Protein AF-A0A8J4V368-F1 (afdb_monomer_lite)

Structure (mmCIF, N/CA/C/O backbone):
data_AF-A0A8J4V368-F1
#
_entry.id   AF-A0A8J4V368-F1
#
loop_
_atom_site.group_PDB
_atom_site.id
_atom_site.type_symbol
_atom_site.label_atom_id
_atom_site.label_alt_id
_atom_site.label_comp_id
_atom_site.label_asym_id
_atom_site.label_entity_id
_atom_site.label_seq_id
_atom_site.pdbx_PDB_ins_code
_atom_site.Cartn_x
_atom_site.Cartn_y
_atom_site.Cartn_z
_atom_site.occupancy
_atom_site.B_iso_or_equiv
_atom_site.auth_seq_id
_atom_site.auth_comp_id
_atom_site.auth_asym_id
_atom_site.auth_atom_id
_atom_site.pdbx_PDB_model_num
ATOM 1 N N . MET A 1 1 ? -35.428 3.525 11.284 1.00 41.88 1 MET A N 1
ATOM 2 C CA . MET A 1 1 ? -34.948 2.987 12.575 1.00 41.88 1 MET A CA 1
ATOM 3 C C . MET A 1 1 ? -33.776 2.069 12.276 1.00 41.88 1 MET A C 1
ATOM 5 O O . MET A 1 1 ? -33.981 1.086 11.580 1.00 41.88 1 MET A O 1
ATOM 9 N N . ASP A 1 2 ? -32.570 2.402 12.734 1.00 56.59 2 ASP A N 1
ATOM 10 C CA . ASP A 1 2 ? -31.383 1.560 12.530 1.00 56.59 2 ASP A CA 1
ATOM 11 C C . ASP A 1 2 ? -31.412 0.334 13.451 1.00 56.59 2 ASP A C 1
ATOM 13 O O . ASP A 1 2 ? -31.457 0.487 14.671 1.00 56.59 2 ASP A O 1
ATOM 17 N N . ILE A 1 3 ? -31.329 -0.872 12.878 1.00 64.19 3 ILE A N 1
ATOM 18 C CA . ILE A 1 3 ? -31.300 -2.175 13.584 1.00 64.19 3 ILE A CA 1
ATOM 19 C C . ILE A 1 3 ? -30.256 -2.190 14.715 1.00 64.19 3 ILE A C 1
ATOM 21 O O . ILE A 1 3 ? -30.492 -2.707 15.799 1.00 64.19 3 ILE A O 1
ATOM 25 N N . VAL A 1 4 ? -29.123 -1.534 14.497 1.00 58.38 4 VAL A N 1
ATOM 26 C CA . VAL A 1 4 ? -28.012 -1.437 15.453 1.00 58.38 4 VAL A CA 1
ATOM 27 C C . VAL A 1 4 ? -28.333 -0.559 16.665 1.00 58.38 4 VAL A C 1
ATOM 29 O O . VAL A 1 4 ? -27.832 -0.816 17.756 1.00 58.38 4 VAL A O 1
ATOM 32 N N . ARG A 1 5 ? -29.193 0.463 16.528 1.00 60.66 5 ARG A N 1
ATOM 33 C CA . ARG A 1 5 ? -29.613 1.279 17.684 1.00 60.66 5 ARG A CA 1
ATOM 34 C C . ARG A 1 5 ? -30.456 0.468 18.673 1.00 60.66 5 ARG A C 1
ATOM 36 O O . ARG A 1 5 ? -30.511 0.840 19.842 1.00 60.66 5 ARG A O 1
ATOM 43 N N . GLN A 1 6 ? -31.072 -0.633 18.231 1.00 69.69 6 GLN A N 1
ATOM 44 C CA . GLN A 1 6 ? -31.828 -1.537 19.102 1.00 69.69 6 GLN A CA 1
ATOM 45 C C . GLN A 1 6 ? -30.949 -2.530 19.876 1.00 69.69 6 GLN A C 1
ATOM 47 O O . GLN A 1 6 ? -31.415 -3.074 20.871 1.00 69.69 6 GLN A O 1
ATOM 52 N N . GLU A 1 7 ? -29.684 -2.730 19.485 1.00 74.81 7 GLU A N 1
ATOM 53 C CA . GLU A 1 7 ? -28.762 -3.634 20.196 1.00 74.81 7 GLU A CA 1
ATOM 54 C C . GLU A 1 7 ? -28.459 -3.134 21.616 1.00 74.81 7 GLU A C 1
ATOM 56 O O . GLU A 1 7 ? -28.388 -3.918 22.558 1.00 74.81 7 GLU A O 1
ATOM 61 N N . ALA A 1 8 ? -28.330 -1.815 21.775 1.00 66.81 8 ALA A N 1
ATOM 62 C CA . ALA A 1 8 ? -28.227 -1.164 23.073 1.00 66.81 8 ALA A CA 1
ATOM 63 C C . ALA A 1 8 ? -28.679 0.298 22.964 1.00 66.81 8 ALA A C 1
ATOM 65 O O . ALA A 1 8 ? -27.946 1.166 22.479 1.00 66.81 8 ALA A O 1
ATOM 66 N N . LEU A 1 9 ? -29.899 0.584 23.423 1.00 63.38 9 LEU A N 1
ATOM 67 C CA . LEU A 1 9 ? -30.524 1.905 23.275 1.00 63.38 9 LEU A CA 1
ATOM 68 C C . LEU A 1 9 ? -29.759 3.008 24.021 1.00 63.38 9 LEU A C 1
ATOM 70 O O . LEU A 1 9 ? -29.515 4.062 23.446 1.00 63.38 9 LEU A O 1
ATOM 74 N N . GLN A 1 10 ? -29.328 2.730 25.254 1.00 66.25 10 GLN A N 1
ATOM 75 C CA . GLN A 1 10 ? -28.712 3.711 26.163 1.00 66.25 10 GLN A CA 1
ATOM 76 C C . GLN A 1 10 ? -27.196 3.529 26.349 1.00 66.25 10 GLN A C 1
ATOM 78 O O . GLN A 1 10 ? -26.571 4.296 27.068 1.00 66.25 10 GLN A O 1
ATOM 83 N N . LYS A 1 11 ? -26.599 2.497 25.737 1.00 68.81 11 LYS A N 1
ATOM 84 C CA . LYS A 1 11 ? -25.172 2.163 25.887 1.00 68.81 11 LYS A CA 1
ATOM 85 C C . LYS A 1 11 ? -24.532 1.930 24.520 1.00 68.81 11 LYS A C 1
ATOM 87 O O . LYS A 1 11 ? -24.459 0.786 24.075 1.00 68.81 11 LYS A O 1
ATOM 92 N N . PRO A 1 12 ? -24.105 2.990 23.816 1.00 64.19 12 PRO A N 1
ATOM 93 C CA . PRO A 1 12 ? -23.561 2.871 22.468 1.00 64.19 12 PRO A CA 1
ATOM 94 C C . PRO A 1 12 ? -22.416 1.864 22.356 1.00 64.19 12 PRO A C 1
ATOM 96 O O . PRO A 1 12 ? -22.400 1.088 21.406 1.00 64.19 12 PRO A O 1
ATOM 99 N N . GLY A 1 13 ? -21.511 1.799 23.335 1.00 62.78 13 GLY A N 1
ATOM 100 C CA . GLY A 1 13 ? -20.369 0.889 23.259 1.00 62.78 13 GLY A CA 1
ATOM 101 C C . GLY A 1 13 ? -20.658 -0.587 23.573 1.00 62.78 13 GLY A C 1
ATOM 102 O O . GLY A 1 13 ? -19.741 -1.400 23.515 1.00 62.78 13 GLY A O 1
ATOM 103 N N . GLU A 1 14 ? -21.919 -0.967 23.813 1.00 72.12 14 GLU A N 1
ATOM 104 C CA . GLU A 1 14 ? -22.394 -2.367 23.833 1.00 72.12 14 GLU A CA 1
ATOM 105 C C . GLU A 1 14 ? -22.932 -2.836 22.465 1.00 72.12 14 GLU A C 1
ATOM 107 O O . GLU A 1 14 ? -23.340 -3.990 22.309 1.00 72.12 14 GLU A O 1
ATOM 112 N N . ARG A 1 15 ? -22.958 -1.945 21.466 1.00 78.62 15 ARG A N 1
ATOM 113 C CA . ARG A 1 15 ? -23.410 -2.250 20.104 1.00 78.62 15 ARG A CA 1
ATOM 114 C C . ARG A 1 15 ? -22.302 -2.942 19.314 1.00 78.62 15 ARG A C 1
ATOM 116 O O . ARG A 1 15 ? -21.116 -2.691 19.501 1.00 78.62 15 ARG A O 1
ATOM 123 N N . SER A 1 16 ? -22.697 -3.764 18.351 1.00 67.50 16 SER A N 1
ATOM 124 C CA . SER A 1 16 ? -21.798 -4.387 17.380 1.00 67.50 16 SER A CA 1
ATOM 125 C C . SER A 1 16 ? -21.200 -3.380 16.397 1.00 67.50 16 SER A C 1
ATOM 127 O O . SER A 1 16 ? -20.136 -3.632 15.827 1.00 67.50 16 SER A O 1
ATOM 129 N N . ARG A 1 17 ? -21.880 -2.244 16.185 1.00 70.88 17 ARG A N 1
ATOM 130 C CA . ARG A 1 17 ? -21.483 -1.190 15.250 1.00 70.88 17 ARG A CA 1
ATOM 131 C C . ARG A 1 17 ? -21.727 0.189 15.852 1.00 70.88 17 ARG A C 1
ATOM 133 O O . ARG A 1 17 ? -22.758 0.425 16.484 1.00 70.88 17 ARG A O 1
ATOM 140 N N . LEU A 1 18 ? -20.798 1.102 15.605 1.00 68.62 18 LEU A N 1
ATOM 141 C CA . LEU A 1 18 ? -20.904 2.504 15.991 1.00 68.62 18 LEU A CA 1
ATOM 142 C C . LEU A 1 18 ? -20.850 3.385 14.745 1.00 68.62 18 LEU A C 1
ATOM 144 O O . LEU A 1 18 ? -19.952 3.226 13.922 1.00 68.62 18 LEU A O 1
ATOM 148 N N . TRP A 1 19 ? -21.806 4.309 14.628 1.00 64.88 19 TRP A N 1
ATOM 149 C CA . TRP A 1 19 ? -21.708 5.447 13.716 1.00 64.88 19 TRP A CA 1
ATOM 150 C C . TRP A 1 19 ? -21.510 6.698 14.552 1.00 64.88 19 TRP A C 1
ATOM 152 O O . TRP A 1 19 ? -22.400 7.059 15.327 1.00 64.88 19 TRP A O 1
ATOM 162 N N . CYS A 1 20 ? -20.363 7.340 14.386 1.00 62.22 20 CYS A N 1
ATOM 163 C CA . CYS A 1 20 ? -20.066 8.620 15.007 1.00 62.22 20 CYS A CA 1
ATOM 164 C C . CYS A 1 20 ? -20.104 9.684 13.909 1.00 62.22 20 CYS A C 1
ATOM 166 O O . CYS A 1 20 ? -19.424 9.558 12.892 1.00 62.22 20 CYS A O 1
ATOM 168 N N . TYR A 1 21 ? -20.942 10.703 14.082 1.00 54.91 21 TYR A N 1
ATOM 169 C CA . TYR A 1 21 ? -21.168 11.758 13.082 1.00 54.91 21 TYR A CA 1
ATOM 170 C C . TYR A 1 21 ? -20.336 13.028 13.353 1.00 54.91 21 TYR A C 1
ATOM 172 O O . TYR A 1 21 ? -20.511 14.040 12.674 1.00 54.91 21 TYR A O 1
ATOM 180 N N . ASP A 1 22 ? -19.456 12.975 14.352 1.00 51.69 22 ASP A N 1
ATOM 181 C CA . ASP A 1 22 ? -18.471 13.986 14.730 1.00 51.69 22 ASP A CA 1
ATOM 182 C C . ASP A 1 22 ? -17.341 13.330 15.559 1.00 51.69 22 ASP A C 1
ATOM 184 O O . ASP A 1 22 ? -17.456 12.176 15.985 1.00 51.69 22 ASP A O 1
ATOM 188 N N . GLU A 1 23 ? -16.217 14.038 15.723 1.00 47.62 23 GLU A N 1
ATOM 189 C CA . GLU A 1 23 ? -15.091 13.621 16.583 1.00 47.62 23 GLU A CA 1
ATOM 190 C C . GLU A 1 23 ? -15.469 13.600 18.067 1.00 47.62 23 GLU A C 1
ATOM 192 O O . GLU A 1 23 ? -14.960 12.777 18.826 1.00 47.62 23 GLU A O 1
ATOM 197 N N . GLU A 1 24 ? -16.382 14.483 18.473 1.00 49.78 24 GLU A N 1
ATOM 198 C CA . GLU A 1 24 ? -16.849 14.625 19.855 1.00 49.78 24 GLU A CA 1
ATOM 199 C C . GLU A 1 24 ? -17.540 13.336 20.334 1.00 49.78 24 GLU A C 1
ATOM 201 O O . GLU A 1 24 ? -17.341 12.908 21.470 1.00 49.78 24 GLU A O 1
ATOM 206 N N . ALA A 1 25 ? -18.221 12.611 19.441 1.00 50.50 25 ALA A N 1
ATOM 207 C CA . ALA A 1 25 ? -18.805 11.305 19.727 1.00 50.50 25 ALA A CA 1
ATOM 208 C C . ALA A 1 25 ? -17.770 10.209 20.062 1.00 50.50 25 ALA A C 1
ATOM 210 O O . ALA A 1 25 ? -18.144 9.185 20.636 1.00 50.50 25 ALA A O 1
ATOM 211 N N . LEU A 1 26 ? -16.478 10.374 19.734 1.00 52.22 26 LEU A N 1
ATOM 212 C CA . LEU A 1 26 ? -15.416 9.501 20.265 1.00 52.22 26 LEU A CA 1
ATOM 213 C C . LEU A 1 26 ? -14.955 9.891 21.662 1.00 52.22 26 LEU A C 1
ATOM 215 O O . LEU A 1 26 ? -14.506 9.014 22.398 1.00 52.22 26 LEU A O 1
ATOM 219 N N . ASP A 1 27 ? -15.041 11.170 22.012 1.00 50.75 27 ASP A N 1
ATOM 220 C CA . ASP A 1 27 ? -14.746 11.650 23.362 1.00 50.75 27 ASP A CA 1
ATOM 221 C C . ASP A 1 27 ? -15.875 11.291 24.340 1.00 50.75 27 ASP A C 1
ATOM 223 O O . ASP A 1 27 ? -15.626 11.085 25.527 1.00 50.75 27 ASP A O 1
ATOM 227 N N . GLU A 1 28 ? -17.095 11.092 23.832 1.00 48.06 28 GLU A N 1
ATOM 228 C CA . GLU A 1 28 ? -18.212 10.498 24.578 1.00 48.06 28 GLU A CA 1
ATOM 229 C C . GLU A 1 28 ? -18.067 8.982 24.804 1.00 48.06 28 GLU A C 1
ATOM 231 O O . GLU A 1 28 ? -18.696 8.432 25.710 1.00 48.06 28 GLU A O 1
ATOM 236 N N . LEU A 1 29 ? -17.232 8.284 24.020 1.00 54.44 29 LEU A N 1
ATOM 237 C CA . LEU A 1 29 ? -16.883 6.879 24.262 1.00 54.44 29 LEU A CA 1
ATOM 238 C C . LEU A 1 29 ? -15.830 6.79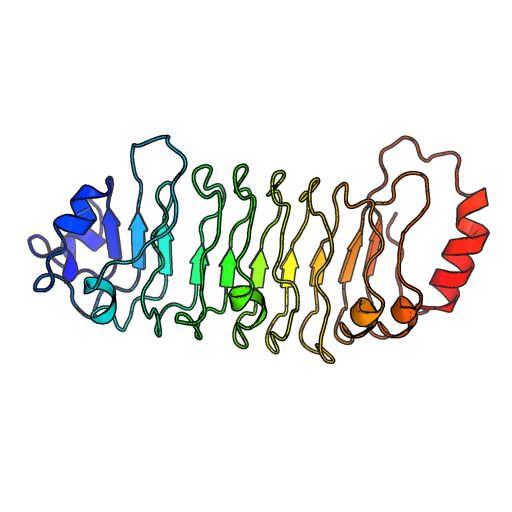9 25.370 1.00 54.44 29 LEU A C 1
ATOM 240 O O . LEU A 1 29 ? -14.659 6.491 25.138 1.00 54.44 29 LEU A O 1
ATOM 244 N N . THR A 1 30 ? -16.272 7.079 26.592 1.00 52.00 30 THR A N 1
ATOM 245 C CA . THR A 1 30 ? -15.452 6.961 27.794 1.00 52.00 30 THR A CA 1
ATOM 246 C C . THR A 1 30 ? -14.999 5.511 28.004 1.00 52.00 30 THR A C 1
ATOM 248 O O . THR A 1 30 ? -15.598 4.552 27.508 1.00 52.00 30 THR A O 1
ATOM 251 N N . GLU A 1 31 ? -13.897 5.334 28.730 1.00 52.66 31 GLU A N 1
ATOM 252 C CA . GLU A 1 31 ? -13.205 4.049 28.909 1.00 52.66 31 GLU A CA 1
ATOM 253 C C . GLU A 1 31 ? -14.075 2.909 29.481 1.00 52.66 31 GLU A C 1
ATOM 255 O O . GLU A 1 31 ? -13.717 1.733 29.374 1.00 52.66 31 GLU A O 1
ATOM 260 N N . ASP A 1 32 ? -15.176 3.272 30.125 1.00 52.56 32 ASP A N 1
ATOM 261 C CA . ASP A 1 32 ? -16.197 2.459 30.780 1.00 52.56 32 ASP A CA 1
ATOM 262 C C . ASP A 1 32 ? -17.409 2.149 29.881 1.00 52.56 32 ASP A C 1
ATOM 264 O O . ASP A 1 32 ? -18.165 1.222 30.176 1.00 52.56 32 ASP A O 1
ATOM 268 N N . MET A 1 33 ? -17.579 2.861 28.761 1.00 51.09 33 MET A N 1
ATOM 269 C CA . MET A 1 33 ? -18.642 2.599 27.783 1.00 51.09 33 MET A CA 1
ATOM 270 C C . MET A 1 33 ? -18.230 1.613 26.687 1.00 51.09 33 MET A C 1
ATOM 272 O O . MET A 1 33 ? -19.098 1.013 26.056 1.00 51.09 33 MET A O 1
ATOM 276 N N . VAL A 1 34 ? -16.930 1.445 26.447 1.00 59.94 34 VAL A N 1
ATOM 277 C CA . VAL A 1 34 ? -16.368 0.666 25.335 1.00 59.94 34 VAL A CA 1
ATOM 278 C C . VAL A 1 34 ? -16.253 -0.824 25.694 1.00 59.94 34 VAL A C 1
ATOM 280 O O . VAL A 1 34 ? -15.433 -1.199 26.531 1.00 59.94 34 VAL A O 1
ATOM 283 N N . SER A 1 35 ? -17.039 -1.684 25.031 1.00 64.38 35 SER A N 1
ATOM 284 C CA . SER A 1 35 ? -17.000 -3.148 25.211 1.00 64.38 35 SER A CA 1
ATOM 285 C C . SER A 1 35 ? -16.265 -3.874 24.076 1.00 64.38 35 SER A C 1
ATOM 287 O O . SER A 1 35 ? -16.018 -3.328 22.998 1.00 64.38 35 SER A O 1
ATOM 289 N N . ASP A 1 36 ? -15.971 -5.158 24.285 1.00 70.69 36 ASP A N 1
ATOM 290 C CA . ASP A 1 36 ? -15.433 -6.038 23.250 1.00 70.69 36 ASP A CA 1
ATOM 291 C C . ASP A 1 36 ? -16.463 -6.391 22.164 1.00 70.69 36 ASP A C 1
ATOM 293 O O . ASP A 1 36 ? -16.091 -7.001 21.169 1.00 70.69 36 ASP A O 1
ATOM 297 N N . LYS A 1 37 ? -17.742 -6.012 22.288 1.00 70.31 37 LYS A N 1
ATOM 298 C CA . LYS A 1 37 ? -18.772 -6.332 21.284 1.00 70.31 37 LYS A CA 1
ATOM 299 C C . LYS A 1 37 ? -18.651 -5.521 20.004 1.00 70.31 37 LYS A C 1
ATOM 301 O O . LYS A 1 37 ? -19.145 -5.975 18.969 1.00 70.31 37 LYS A O 1
ATOM 306 N N . ILE A 1 38 ? -18.012 -4.354 20.057 1.00 70.88 38 ILE A N 1
ATOM 307 C CA . ILE A 1 38 ? -17.863 -3.465 18.904 1.00 70.88 38 ILE A CA 1
ATOM 308 C C . ILE A 1 38 ? -16.989 -4.158 17.855 1.00 70.88 38 ILE A C 1
ATOM 310 O O . ILE A 1 38 ? -15.828 -4.483 18.097 1.00 70.88 38 ILE A O 1
ATOM 314 N N . ARG A 1 39 ? -17.561 -4.376 16.669 1.00 67.81 39 ARG A N 1
ATOM 315 C CA . ARG A 1 39 ? -16.894 -4.998 15.518 1.00 67.81 39 ARG A CA 1
ATOM 316 C C . ARG A 1 39 ? -16.548 -4.005 14.428 1.00 67.81 39 ARG A C 1
ATOM 318 O O . ARG A 1 39 ? -15.585 -4.236 13.697 1.00 67.81 39 ARG A O 1
ATOM 325 N N . SER A 1 40 ? -17.313 -2.923 14.309 1.00 62.97 40 SER A N 1
ATOM 326 C CA . SER A 1 40 ? -16.995 -1.850 13.376 1.00 62.97 40 SER A CA 1
ATOM 327 C C . SER A 1 40 ? -17.309 -0.468 13.924 1.00 62.97 40 SER A C 1
ATOM 329 O O . SER A 1 40 ? -18.359 -0.265 14.537 1.00 62.97 40 SER A O 1
ATOM 331 N N . ILE A 1 41 ? -16.451 0.492 13.605 1.00 70.88 41 ILE A N 1
ATOM 332 C CA . ILE A 1 41 ? -16.667 1.915 13.867 1.00 70.88 41 ILE A CA 1
ATOM 333 C C . ILE A 1 41 ? -16.656 2.637 12.523 1.00 70.88 41 ILE A C 1
ATOM 335 O O . ILE A 1 41 ? -15.761 2.399 11.716 1.00 70.88 41 ILE A O 1
ATOM 339 N N . ILE A 1 42 ? -17.662 3.476 12.283 1.00 66.12 42 ILE A N 1
ATOM 340 C CA . ILE A 1 42 ? -17.774 4.335 11.103 1.00 66.12 42 ILE A CA 1
ATOM 341 C C . ILE A 1 42 ? -17.824 5.786 11.575 1.00 66.12 42 ILE A C 1
ATOM 343 O O . ILE A 1 42 ? -18.775 6.175 12.254 1.00 66.12 42 ILE A O 1
ATOM 347 N N . LEU A 1 43 ? -16.815 6.576 11.221 1.00 61.53 43 LEU A N 1
ATOM 348 C CA . LEU A 1 43 ? -16.732 7.998 11.551 1.00 61.53 43 LEU A CA 1
ATOM 349 C C . LEU A 1 43 ? -17.083 8.856 10.327 1.00 61.53 43 LEU A C 1
ATOM 351 O O . LEU A 1 43 ? -16.573 8.603 9.232 1.00 61.53 43 LEU A O 1
ATOM 355 N N . TRP A 1 44 ? -17.928 9.875 10.524 1.00 58.84 44 TRP A N 1
ATOM 356 C CA . TRP A 1 44 ? -18.276 10.927 9.554 1.00 58.84 44 TRP A CA 1
ATOM 357 C C . TRP A 1 44 ? -18.118 12.346 10.148 1.00 58.84 44 TRP A C 1
ATOM 359 O O . TRP A 1 44 ? -19.111 13.003 10.441 1.00 58.84 44 TRP A O 1
ATOM 369 N N . PRO A 1 45 ? -16.892 12.850 10.310 1.00 51.88 45 PRO A N 1
ATOM 370 C CA . PRO A 1 45 ? -16.568 14.194 10.774 1.00 51.88 45 PRO A CA 1
ATOM 371 C C . PRO A 1 45 ? -17.018 15.288 9.806 1.00 51.88 45 PRO A C 1
ATOM 373 O O . PRO A 1 45 ? -17.011 15.136 8.578 1.00 51.88 45 PRO A O 1
ATOM 376 N N . ARG A 1 46 ? -17.382 16.428 10.401 1.00 52.75 46 ARG A N 1
ATOM 377 C CA . ARG A 1 46 ? -17.909 17.620 9.721 1.00 52.75 46 ARG A CA 1
ATOM 378 C C . ARG A 1 46 ? -16.834 18.622 9.282 1.00 52.75 46 ARG A C 1
ATOM 380 O O . ARG A 1 46 ? -17.160 19.525 8.514 1.00 52.75 46 ARG A O 1
ATOM 387 N N . LYS A 1 47 ? -15.593 18.520 9.772 1.00 55.00 47 LYS A N 1
ATOM 388 C CA . LYS A 1 47 ? -14.537 19.518 9.519 1.00 55.00 47 LYS A CA 1
ATOM 389 C C . LYS A 1 47 ? -13.739 19.214 8.245 1.00 55.00 47 LYS A C 1
ATOM 391 O O . LYS A 1 47 ? -13.699 18.086 7.773 1.00 55.00 47 LYS A O 1
ATOM 396 N N . SER A 1 48 ? -13.200 20.275 7.638 1.00 55.34 48 SER A N 1
ATOM 397 C CA . SER A 1 48 ? -12.629 20.297 6.276 1.00 55.34 48 SER A CA 1
ATOM 398 C C . SER A 1 48 ? -11.111 20.536 6.243 1.00 55.34 48 SER A C 1
ATOM 400 O O . SER A 1 48 ? -10.573 20.862 5.186 1.00 55.34 48 SER A O 1
ATOM 402 N N . GLU A 1 49 ? -10.422 20.444 7.381 1.00 55.06 49 GLU A N 1
ATOM 403 C CA . GLU A 1 49 ? -9.003 20.805 7.492 1.00 55.06 49 GLU A CA 1
ATOM 404 C C . GLU A 1 49 ? -8.088 19.568 7.400 1.00 55.06 49 GLU A C 1
ATOM 406 O O . GLU A 1 49 ? -8.479 18.500 7.860 1.00 55.06 49 GLU A O 1
ATOM 411 N N . PRO A 1 50 ? -6.889 19.656 6.789 1.00 48.22 50 PRO A N 1
ATOM 412 C CA . PRO A 1 50 ? -5.936 18.541 6.738 1.00 48.22 50 PRO A CA 1
ATOM 413 C C . PRO A 1 50 ? -5.350 18.227 8.126 1.00 48.22 50 PRO A C 1
ATOM 415 O O . PRO A 1 50 ? -4.924 19.148 8.820 1.00 48.22 50 PRO A O 1
ATOM 418 N N . VAL A 1 51 ? -5.264 16.948 8.516 1.00 49.41 51 VAL A N 1
ATOM 419 C CA . VAL A 1 51 ? -4.901 16.540 9.894 1.00 49.41 51 VAL A CA 1
ATOM 420 C C . VAL A 1 51 ? -3.857 15.413 9.926 1.00 49.41 51 VAL A C 1
ATOM 422 O O . VAL A 1 51 ? -3.832 14.536 9.060 1.00 49.41 51 VAL A O 1
ATOM 425 N N . GLU A 1 52 ? -2.980 15.445 10.942 1.00 41.22 52 GLU A N 1
ATOM 426 C CA . GLU A 1 52 ? -2.036 14.370 11.290 1.00 41.22 52 GLU A CA 1
ATOM 427 C C . GLU A 1 52 ? -2.676 13.343 12.243 1.00 41.22 52 GLU A C 1
ATOM 429 O O . GLU A 1 52 ? -3.385 13.673 13.188 1.00 41.22 52 GLU A O 1
ATOM 434 N N . VAL A 1 53 ? -2.348 12.074 12.031 1.00 51.84 53 VAL A N 1
ATOM 435 C CA . VAL A 1 53 ? -3.076 10.902 12.521 1.00 51.84 53 VAL A CA 1
ATOM 436 C C . VAL A 1 53 ? -2.637 10.448 13.930 1.00 51.84 53 VAL A C 1
ATOM 438 O O . VAL A 1 53 ? -1.505 9.990 14.068 1.00 51.84 53 VAL A O 1
ATOM 441 N N . GLN A 1 54 ? -3.491 10.505 14.981 1.00 46.72 54 GLN A N 1
ATOM 442 C CA . GLN A 1 54 ? -3.172 10.050 16.373 1.00 46.72 54 GLN A CA 1
ATOM 443 C C . GLN A 1 54 ? -4.276 9.252 17.148 1.00 46.72 54 GLN A C 1
ATOM 445 O O . GLN A 1 54 ? -5.272 9.857 17.489 1.00 46.72 54 GLN A O 1
ATOM 450 N N . ILE A 1 55 ? -4.109 7.962 17.546 1.00 51.62 55 ILE A N 1
ATOM 451 C CA . ILE A 1 55 ? -5.055 7.159 18.415 1.00 51.62 55 ILE A CA 1
ATOM 452 C C . ILE A 1 55 ? -4.931 7.430 19.917 1.00 51.62 55 ILE A C 1
ATOM 454 O O . ILE A 1 55 ? -3.829 7.501 20.455 1.00 51.62 55 ILE A O 1
ATOM 458 N N . LYS A 1 56 ? -6.098 7.434 20.588 1.00 49.66 56 LYS A N 1
ATOM 459 C CA . LYS A 1 56 ? -6.342 7.508 22.044 1.00 49.66 56 LYS A CA 1
ATOM 460 C C . LYS A 1 56 ? -6.523 6.129 22.730 1.00 49.66 56 LYS A C 1
ATOM 462 O O . LYS A 1 56 ? -7.021 5.197 22.109 1.00 49.66 56 LYS A O 1
ATOM 467 N N . ALA A 1 57 ? -6.197 6.033 24.035 1.00 48.44 57 ALA A N 1
ATOM 468 C CA . ALA A 1 57 ? -6.057 4.799 24.865 1.00 48.44 57 ALA A CA 1
ATOM 469 C C . ALA A 1 57 ? -7.229 3.805 24.808 1.00 48.44 57 ALA A C 1
ATOM 471 O O . ALA A 1 57 ? -7.047 2.589 24.952 1.00 48.44 57 ALA A O 1
ATOM 472 N N . GLN A 1 58 ? -8.434 4.320 24.579 1.00 52.59 58 GLN A N 1
ATOM 473 C CA . GLN A 1 58 ? -9.682 3.570 24.683 1.00 52.59 58 GLN A CA 1
ATOM 474 C C . GLN A 1 58 ? -9.859 2.438 23.652 1.00 52.59 58 GLN A C 1
ATOM 476 O O . GLN A 1 58 ? -10.596 1.488 23.921 1.00 52.59 58 GLN A O 1
ATOM 481 N N . PHE A 1 59 ? -9.168 2.466 22.504 1.00 56.94 59 PHE A N 1
ATOM 482 C CA . PHE A 1 59 ? -9.312 1.431 21.462 1.00 56.94 59 PHE A CA 1
ATOM 483 C C . PHE A 1 59 ? -8.738 0.063 21.864 1.00 56.94 59 PHE A C 1
ATOM 485 O O . PHE A 1 59 ? -9.144 -0.962 21.316 1.00 56.94 59 PHE A O 1
ATOM 492 N N . SER A 1 60 ? -7.857 0.018 22.866 1.00 57.09 60 SER A N 1
ATOM 493 C CA . SER A 1 60 ? -7.258 -1.222 23.382 1.00 57.09 60 SER A CA 1
ATOM 494 C C . SER A 1 60 ? -8.275 -2.218 23.973 1.00 57.09 60 SER A C 1
ATOM 496 O O . SER A 1 60 ? -8.022 -3.425 23.992 1.00 57.09 60 SER A O 1
ATOM 498 N N . LYS A 1 61 ? -9.451 -1.748 24.422 1.00 60.88 61 LYS A N 1
ATOM 499 C CA . LYS A 1 61 ? -10.523 -2.597 24.981 1.00 60.88 61 LYS A CA 1
ATOM 500 C C . LYS A 1 61 ? -11.422 -3.235 23.905 1.00 60.88 61 LYS A C 1
ATOM 502 O O . LYS A 1 61 ? -12.109 -4.216 24.191 1.00 60.88 61 LYS A O 1
ATOM 507 N N . MET A 1 62 ? -11.382 -2.754 22.658 1.00 66.25 62 MET A N 1
ATOM 508 C CA . MET A 1 62 ? -12.242 -3.204 21.550 1.00 66.25 62 MET A CA 1
ATOM 509 C C . MET A 1 62 ? -11.674 -4.438 20.829 1.00 66.25 62 MET A C 1
ATOM 511 O O . MET A 1 62 ? -11.361 -4.409 19.638 1.00 66.25 62 MET A O 1
ATOM 515 N N . LYS A 1 63 ? -11.540 -5.557 21.547 1.00 64.06 63 LYS A N 1
ATOM 516 C CA . LYS A 1 63 ? -10.847 -6.768 21.058 1.00 64.06 63 LYS A CA 1
ATOM 517 C C . LYS A 1 63 ? -11.471 -7.430 19.821 1.00 64.06 63 LYS A C 1
ATOM 519 O O . LYS A 1 63 ? -10.816 -8.238 19.173 1.00 64.06 63 LYS A O 1
ATOM 524 N N . ASN A 1 64 ? -12.723 -7.115 19.481 1.00 63.38 64 ASN A N 1
ATOM 525 C CA . ASN A 1 64 ? -13.371 -7.630 18.271 1.00 63.38 64 ASN A CA 1
ATOM 526 C C . ASN A 1 64 ? -13.495 -6.593 17.145 1.00 63.38 64 ASN A C 1
ATOM 528 O O . ASN A 1 64 ? -14.178 -6.883 16.159 1.00 63.38 64 ASN A O 1
ATOM 532 N N . LEU A 1 65 ? -12.849 -5.424 17.252 1.00 66.81 65 LEU A N 1
ATOM 533 C CA . LEU A 1 65 ? -12.879 -4.403 16.205 1.00 66.81 65 LEU A CA 1
ATOM 534 C C . LEU A 1 65 ? -12.147 -4.911 14.960 1.00 66.81 65 LEU A C 1
ATOM 536 O O . LEU A 1 65 ? -10.938 -5.120 14.969 1.00 66.81 65 LEU A O 1
ATOM 540 N N . ARG A 1 66 ? -12.896 -5.111 13.877 1.00 61.03 66 ARG A N 1
ATOM 541 C CA . ARG A 1 66 ? -12.393 -5.645 12.601 1.00 61.03 66 ARG A CA 1
ATOM 542 C C . ARG A 1 66 ? -12.317 -4.593 11.510 1.00 61.03 66 ARG A C 1
ATOM 544 O O . ARG A 1 66 ? -11.521 -4.741 10.589 1.00 61.03 66 ARG A O 1
ATOM 551 N N . LEU A 1 67 ? -13.159 -3.571 11.620 1.00 55.94 67 LEU A N 1
ATOM 552 C CA . LEU A 1 67 ? -13.353 -2.545 10.612 1.00 55.94 67 LEU A CA 1
ATOM 553 C C . LEU A 1 67 ? -13.379 -1.176 11.289 1.00 55.94 67 LEU A C 1
ATOM 555 O O . LEU A 1 67 ? -14.305 -0.867 12.038 1.00 55.94 67 LEU A O 1
ATOM 559 N N . LEU A 1 68 ? -12.372 -0.359 11.016 1.00 64.12 68 LEU A N 1
ATOM 560 C CA . LEU A 1 68 ? -12.358 1.046 11.397 1.00 64.12 68 LEU A CA 1
ATOM 561 C C . LEU A 1 68 ? -12.468 1.859 10.109 1.00 64.12 68 LEU A C 1
ATOM 563 O O . LEU A 1 68 ? -11.494 2.018 9.379 1.00 64.12 68 LEU A O 1
ATOM 567 N N . LEU A 1 69 ? -13.689 2.294 9.810 1.00 56.59 69 LEU A N 1
ATOM 568 C CA . LEU A 1 69 ? -13.984 3.196 8.711 1.00 56.59 69 LEU A CA 1
ATOM 569 C C . LEU A 1 69 ? -13.974 4.605 9.260 1.00 56.59 69 LEU A C 1
ATOM 571 O O . LEU A 1 69 ? -14.788 4.978 10.100 1.00 56.59 69 LEU A O 1
ATOM 575 N N . ILE A 1 70 ? -13.056 5.399 8.759 1.00 58.75 70 ILE A N 1
ATOM 576 C CA . ILE A 1 70 ? -12.955 6.790 9.131 1.00 58.75 70 ILE A CA 1
ATOM 577 C C . ILE A 1 70 ? -13.013 7.560 7.831 1.00 58.75 70 ILE A C 1
ATOM 579 O O . ILE A 1 70 ? -12.027 7.671 7.105 1.00 58.75 70 ILE A O 1
ATOM 583 N N . ARG A 1 71 ? -14.181 8.110 7.523 1.00 53.53 71 ARG A N 1
ATOM 584 C CA . ARG A 1 71 ? -14.215 9.213 6.572 1.00 53.53 71 ARG A CA 1
ATOM 585 C C . ARG A 1 71 ? -13.770 10.446 7.340 1.00 53.53 71 ARG A C 1
ATOM 587 O O . ARG A 1 71 ? -14.132 10.567 8.493 1.00 53.53 71 ARG A O 1
ATOM 594 N N . ASN A 1 72 ? -13.006 11.342 6.728 1.00 51.03 72 ASN A N 1
ATOM 595 C CA . ASN A 1 72 ? -12.834 12.718 7.206 1.00 51.03 72 ASN A CA 1
ATOM 596 C C . ASN A 1 72 ? -12.144 13.003 8.575 1.00 51.03 72 ASN A C 1
ATOM 598 O O . ASN A 1 72 ? -12.319 14.123 9.003 1.00 51.03 72 ASN A O 1
ATOM 602 N N . GLU A 1 73 ? -11.393 12.132 9.276 1.00 43.00 73 GLU A N 1
ATOM 603 C CA . GLU A 1 73 ? -10.511 12.535 10.430 1.00 43.00 73 GLU A CA 1
ATOM 604 C C . GLU A 1 73 ? -9.584 11.394 10.870 1.00 43.00 73 GLU A C 1
ATOM 606 O O . GLU A 1 73 ? -10.056 10.433 11.469 1.00 43.00 73 GLU A O 1
ATOM 611 N N . PRO A 1 74 ? -8.272 11.429 10.656 1.00 45.75 74 PRO A N 1
ATOM 612 C CA . PRO A 1 74 ? -7.473 10.233 10.821 1.00 45.75 74 PRO A CA 1
ATOM 613 C C . PRO A 1 74 ? -6.838 10.174 12.217 1.00 45.75 74 PRO A C 1
ATOM 615 O O . PRO A 1 74 ? -6.288 11.146 12.714 1.00 45.75 74 PRO A O 1
ATOM 618 N N . VAL A 1 75 ? -6.885 9.007 12.864 1.00 42.75 75 VAL A N 1
ATOM 619 C CA . VAL A 1 75 ? -6.369 8.774 14.223 1.00 42.75 75 VAL A CA 1
ATOM 620 C C . VAL A 1 75 ? -5.767 7.351 14.255 1.00 42.75 75 VAL A C 1
ATOM 622 O O . VAL A 1 75 ? -6.531 6.393 14.246 1.00 42.75 75 VAL A O 1
ATOM 625 N N . VAL A 1 76 ? -4.420 7.186 14.244 1.00 46.25 76 VAL A N 1
ATOM 626 C CA . VAL A 1 76 ? -3.621 5.926 14.428 1.00 46.25 76 VAL A CA 1
ATOM 627 C C . VAL A 1 76 ? -2.281 6.164 15.150 1.00 46.25 76 VAL A C 1
ATOM 629 O O . VAL A 1 76 ? -1.285 6.486 14.526 1.00 46.25 76 VAL A O 1
ATOM 632 N N . LYS A 1 77 ? -2.262 6.009 16.486 1.00 37.88 77 LYS A N 1
ATOM 633 C CA . LYS A 1 77 ? -1.082 6.061 17.396 1.00 37.88 77 LYS A CA 1
ATOM 634 C C . LYS A 1 77 ? -1.147 5.035 18.548 1.00 37.88 77 LYS A C 1
ATOM 636 O O . LYS A 1 77 ? -0.535 5.237 19.592 1.00 37.88 77 LYS A O 1
ATOM 641 N N . GLN A 1 78 ? -1.885 3.929 18.395 1.00 42.81 78 GLN A N 1
ATOM 642 C CA . GLN A 1 78 ? -1.928 2.853 19.398 1.00 42.81 78 GLN A CA 1
ATOM 643 C C . GLN A 1 78 ? -2.087 1.477 18.784 1.00 42.81 78 GLN A C 1
ATOM 645 O O . GLN A 1 78 ? -2.523 1.345 17.642 1.00 42.81 78 GLN A O 1
ATOM 650 N N . SER A 1 79 ? -1.742 0.474 19.595 1.00 45.59 79 SER A N 1
ATOM 651 C CA . SER A 1 79 ? -1.823 -0.932 19.237 1.00 45.59 79 SER A CA 1
ATOM 652 C C . SER A 1 79 ? -3.242 -1.323 18.838 1.00 45.59 79 SER A C 1
ATOM 654 O O . SER A 1 79 ? -4.133 -1.430 19.681 1.00 45.59 79 SER A O 1
ATOM 656 N N . LEU A 1 80 ? -3.444 -1.538 17.540 1.00 57.03 80 LEU A N 1
ATOM 657 C CA . LEU A 1 80 ? -4.656 -2.132 16.988 1.00 57.03 80 LEU A CA 1
ATOM 658 C C . LEU A 1 80 ? -4.347 -3.574 16.588 1.00 57.03 80 LEU A C 1
ATOM 660 O O . LEU A 1 80 ? -4.470 -3.961 15.428 1.00 57.03 80 LEU A O 1
ATOM 664 N N . GLU A 1 81 ? -3.954 -4.387 17.567 1.00 62.59 81 GLU A N 1
ATOM 665 C CA . GLU A 1 81 ? -3.689 -5.820 17.385 1.00 62.59 81 GLU A CA 1
ATOM 666 C C . GLU A 1 81 ? -4.869 -6.584 16.765 1.00 62.59 81 GLU A C 1
ATOM 668 O O . GLU A 1 81 ? -4.684 -7.672 16.238 1.00 62.59 81 GLU A O 1
ATOM 673 N N . TYR A 1 82 ? -6.083 -6.048 16.780 1.00 62.06 82 TYR A N 1
ATOM 674 C CA . TYR A 1 82 ? -7.262 -6.752 16.270 1.00 62.06 82 TYR A CA 1
ATOM 675 C C . TYR A 1 82 ? -7.735 -6.243 14.906 1.00 62.06 82 TYR A C 1
ATOM 677 O O . TYR A 1 82 ? -8.508 -6.925 14.227 1.00 62.06 82 TYR A O 1
ATOM 685 N N . VAL A 1 83 ? -7.249 -5.075 14.476 1.00 66.88 83 VAL A N 1
ATOM 686 C CA . VAL A 1 83 ? -7.680 -4.474 13.216 1.00 66.88 83 VAL A CA 1
ATOM 687 C C . VAL A 1 83 ? -7.007 -5.194 12.059 1.00 66.88 83 VAL A C 1
ATOM 689 O O . VAL A 1 83 ? -5.787 -5.305 11.981 1.00 66.88 83 VAL A O 1
ATOM 692 N N . THR A 1 84 ? -7.845 -5.690 11.156 1.00 77.56 84 THR A N 1
ATOM 693 C CA . THR A 1 84 ? -7.431 -6.413 9.948 1.00 77.56 84 THR A CA 1
ATOM 694 C C . THR A 1 84 ? -7.743 -5.609 8.691 1.00 77.56 84 THR A C 1
ATOM 696 O O . THR A 1 84 ? -7.032 -5.724 7.698 1.00 77.56 84 THR A O 1
ATOM 699 N N . HIS A 1 85 ? -8.758 -4.746 8.732 1.00 77.88 85 HIS A N 1
ATOM 700 C CA . HIS A 1 85 ? -9.169 -3.932 7.599 1.00 77.88 85 HIS A CA 1
ATOM 701 C C . HIS A 1 85 ? -9.238 -2.452 7.987 1.00 77.88 85 HIS A C 1
ATOM 703 O O . HIS A 1 85 ? -9.994 -2.068 8.884 1.00 77.88 85 HIS A O 1
ATOM 709 N N . VAL A 1 86 ? -8.450 -1.638 7.289 1.00 75.88 86 VAL A N 1
ATOM 710 C CA . VAL A 1 86 ? -8.386 -0.181 7.416 1.00 75.88 86 VAL A CA 1
ATOM 711 C C . VAL A 1 86 ? -8.727 0.417 6.058 1.00 75.88 86 VAL A C 1
ATOM 713 O O . VAL A 1 86 ? -8.047 0.131 5.075 1.00 75.88 86 VAL A O 1
ATOM 716 N N . ASP A 1 87 ? -9.769 1.241 6.003 1.00 74.12 87 ASP A N 1
ATOM 717 C CA . ASP A 1 87 ? -10.215 1.889 4.771 1.00 74.12 87 ASP A CA 1
ATOM 718 C C . ASP A 1 87 ? -10.467 3.380 5.022 1.00 74.12 87 ASP A C 1
ATOM 720 O O . ASP A 1 87 ? -11.348 3.773 5.793 1.00 74.12 87 ASP A O 1
ATOM 724 N N . PHE A 1 88 ? -9.640 4.194 4.368 1.00 73.69 88 PHE A N 1
ATOM 725 C CA . PHE A 1 88 ? -9.717 5.648 4.306 1.00 73.69 88 PHE A CA 1
ATOM 726 C C . PHE A 1 88 ? -9.942 6.138 2.870 1.00 73.69 88 PHE A C 1
ATOM 728 O O . PHE A 1 88 ? -9.567 7.261 2.540 1.00 73.69 88 PHE A O 1
ATOM 735 N N . SER A 1 89 ? -10.505 5.313 1.989 1.00 76.12 89 SER A N 1
ATOM 736 C CA . SER A 1 89 ? -10.739 5.693 0.597 1.00 76.12 89 SER A CA 1
ATOM 737 C C . SER A 1 89 ? -11.467 7.040 0.473 1.00 76.12 89 SER A C 1
ATOM 739 O O . SER A 1 89 ? -12.421 7.346 1.198 1.00 76.12 89 SER A O 1
ATOM 741 N N . TYR A 1 90 ? -10.992 7.861 -0.463 1.00 71.81 90 TYR A N 1
ATOM 742 C CA . TYR A 1 90 ? -11.458 9.214 -0.760 1.00 71.81 90 TYR A CA 1
ATOM 743 C C . TYR A 1 90 ? -11.363 10.184 0.427 1.00 71.81 90 TYR A C 1
ATOM 745 O O . TYR A 1 90 ? -12.099 11.173 0.493 1.00 71.81 90 TYR A O 1
ATOM 753 N N . CYS A 1 91 ? -10.467 9.919 1.384 1.00 64.06 91 CYS A N 1
ATOM 754 C CA . CYS A 1 91 ? -10.222 10.828 2.492 1.00 64.06 91 CYS A CA 1
ATOM 755 C C . CYS A 1 91 ? -9.301 11.972 2.056 1.00 64.06 91 CYS A C 1
ATOM 757 O O . CYS A 1 91 ? -8.086 11.824 1.921 1.00 64.06 91 CYS A O 1
ATOM 759 N N . ASN A 1 92 ? -9.884 13.156 1.897 1.00 64.81 92 ASN A N 1
ATOM 760 C CA . ASN A 1 92 ? -9.153 14.346 1.469 1.00 64.81 92 ASN A CA 1
ATOM 761 C C . ASN A 1 92 ? -8.412 15.046 2.617 1.00 64.81 92 ASN A C 1
ATOM 763 O O . ASN A 1 92 ? -7.799 16.078 2.384 1.00 64.81 92 ASN A O 1
ATOM 767 N N . LEU A 1 93 ? -8.465 14.548 3.853 1.00 55.47 93 LEU A N 1
ATOM 768 C CA . LEU A 1 93 ? -7.793 15.201 4.988 1.00 55.47 93 LEU A CA 1
ATOM 769 C C . LEU A 1 93 ? -6.456 14.550 5.348 1.00 55.47 93 LEU A C 1
ATOM 771 O O . LEU A 1 93 ? -5.617 15.191 5.977 1.00 55.47 93 LEU A O 1
ATOM 775 N N . ILE A 1 94 ? -6.244 13.295 4.939 1.00 66.19 94 ILE A N 1
ATOM 776 C CA . ILE A 1 94 ? -4.997 12.582 5.210 1.00 66.19 94 ILE A CA 1
ATOM 777 C C . ILE A 1 94 ? -3.907 13.164 4.325 1.00 66.19 94 ILE A C 1
ATOM 779 O O . ILE A 1 94 ? -3.982 13.073 3.102 1.00 66.19 94 ILE A O 1
ATOM 783 N N . THR A 1 95 ? -2.871 13.704 4.957 1.00 74.06 95 THR A N 1
ATOM 784 C CA . THR A 1 95 ? -1.640 14.133 4.283 1.00 74.06 95 THR A CA 1
ATOM 785 C C . THR A 1 95 ? -0.483 13.174 4.512 1.00 74.06 95 THR A C 1
ATOM 787 O O . THR A 1 95 ? 0.435 13.107 3.694 1.00 74.06 95 THR A O 1
ATOM 790 N N . LYS A 1 96 ? -0.538 12.384 5.588 1.00 79.44 96 LYS A N 1
ATOM 791 C CA . LYS A 1 96 ? 0.501 11.427 5.955 1.00 79.44 96 LYS A CA 1
ATOM 792 C C . LYS A 1 96 ? -0.081 10.203 6.656 1.00 79.44 96 LYS A C 1
ATOM 794 O O . LYS A 1 96 ? -0.938 10.345 7.524 1.00 79.44 96 LYS A O 1
ATOM 799 N N . ILE A 1 97 ? 0.424 9.016 6.324 1.00 81.44 97 ILE A N 1
ATOM 800 C CA . ILE A 1 97 ? 0.249 7.807 7.139 1.00 81.44 97 ILE A CA 1
ATOM 801 C C . ILE A 1 97 ? 1.457 7.678 8.064 1.00 81.44 97 ILE A C 1
ATOM 803 O O . ILE A 1 97 ? 2.583 7.531 7.593 1.00 81.44 97 ILE A O 1
ATOM 807 N N . SER A 1 98 ? 1.208 7.771 9.368 1.00 78.19 98 SER A N 1
ATOM 808 C CA . SER A 1 98 ? 2.215 7.642 10.428 1.00 78.19 98 SER A CA 1
ATOM 809 C C . SER A 1 98 ? 2.551 6.177 10.731 1.00 78.19 98 SER A C 1
ATOM 811 O O . SER A 1 98 ? 1.996 5.266 10.120 1.00 78.19 98 SER A O 1
ATOM 813 N N . ASP A 1 99 ? 3.456 5.960 11.687 1.00 78.00 99 ASP A N 1
ATOM 814 C CA . ASP A 1 99 ? 3.920 4.636 12.105 1.00 78.00 99 ASP A CA 1
ATOM 815 C C . ASP A 1 99 ? 2.771 3.641 12.389 1.00 78.00 99 ASP A C 1
ATOM 817 O O . ASP A 1 99 ? 1.958 3.840 13.295 1.00 78.00 99 ASP A O 1
ATOM 821 N N . LEU A 1 100 ? 2.732 2.548 11.617 1.00 79.12 100 LEU A N 1
ATOM 822 C CA . LEU A 1 100 ? 1.786 1.435 11.738 1.00 79.12 100 LEU A CA 1
ATOM 823 C C . LEU A 1 100 ? 2.412 0.177 12.367 1.00 79.12 100 LEU A C 1
ATOM 825 O O . LEU A 1 100 ? 1.774 -0.879 12.371 1.00 79.12 100 LEU A O 1
ATOM 829 N N . SER A 1 101 ? 3.620 0.260 12.937 1.00 76.12 101 SER A N 1
ATOM 830 C CA . SER A 1 101 ? 4.328 -0.864 13.580 1.00 76.12 101 SER A CA 1
ATOM 831 C C . SER A 1 101 ? 3.510 -1.557 14.674 1.00 76.12 101 SER A C 1
ATOM 833 O O . SER A 1 101 ? 3.590 -2.773 14.844 1.00 76.12 101 SER A O 1
ATOM 835 N N . MET A 1 102 ? 2.654 -0.797 15.358 1.00 68.69 102 MET A N 1
ATOM 836 C CA . MET A 1 102 ? 1.753 -1.285 16.403 1.00 68.69 102 MET A CA 1
ATOM 837 C C . MET A 1 102 ? 0.430 -1.853 15.855 1.00 68.69 102 MET A C 1
ATOM 839 O O . MET A 1 102 ? -0.453 -2.236 16.615 1.00 68.69 102 MET A O 1
ATOM 843 N N . THR A 1 103 ? 0.266 -1.959 14.536 1.00 71.88 103 THR A N 1
ATOM 844 C CA . THR A 1 103 ? -0.919 -2.553 13.890 1.00 71.88 103 THR A CA 1
ATOM 845 C C . THR A 1 103 ? -0.542 -3.783 13.048 1.00 71.88 103 THR A C 1
ATOM 847 O O . THR A 1 103 ? -0.846 -3.862 11.859 1.00 71.88 103 THR A O 1
ATOM 850 N N . PRO A 1 104 ? 0.128 -4.798 13.635 1.00 78.12 104 PRO A N 1
ATOM 851 C CA . PRO A 1 104 ? 0.777 -5.867 12.868 1.00 78.12 104 PRO A CA 1
ATOM 852 C C . PRO A 1 104 ? -0.204 -6.819 12.166 1.00 78.12 104 PRO A C 1
ATOM 854 O O . PRO A 1 104 ? 0.212 -7.660 11.370 1.00 78.12 104 PRO A O 1
ATOM 857 N N . ASN A 1 105 ? -1.498 -6.734 12.489 1.00 83.50 105 ASN A N 1
ATOM 858 C CA . ASN A 1 105 ? -2.534 -7.643 12.004 1.00 83.50 105 ASN A CA 1
ATOM 859 C C . ASN A 1 105 ? -3.354 -7.091 10.833 1.00 83.50 105 ASN A C 1
ATOM 861 O O . ASN A 1 105 ? -4.233 -7.799 10.341 1.00 83.50 105 ASN A O 1
ATOM 865 N N . VAL A 1 106 ? -3.031 -5.891 10.340 1.00 85.12 106 VAL A N 1
ATOM 866 C CA . VAL A 1 106 ? -3.683 -5.315 9.161 1.00 85.12 106 VAL A CA 1
ATOM 867 C C . VAL A 1 106 ? -3.408 -6.191 7.936 1.00 85.12 106 VAL A C 1
ATOM 869 O O . VAL A 1 106 ? -2.262 -6.443 7.569 1.00 85.12 106 VAL A O 1
ATOM 872 N N . THR A 1 107 ? -4.480 -6.656 7.299 1.00 90.56 107 THR A N 1
ATOM 873 C CA . THR A 1 107 ? -4.467 -7.420 6.046 1.00 90.56 107 THR A CA 1
ATOM 874 C C . THR A 1 107 ? -4.894 -6.573 4.853 1.00 90.56 107 THR A C 1
ATOM 876 O O . THR A 1 107 ? -4.519 -6.881 3.724 1.00 90.56 107 THR A O 1
ATOM 879 N N . ASN A 1 108 ? -5.655 -5.503 5.076 1.00 87.56 108 ASN A N 1
ATOM 880 C CA . ASN A 1 108 ? -6.154 -4.626 4.025 1.00 87.56 108 ASN A CA 1
ATOM 881 C C . ASN A 1 108 ? -5.974 -3.169 4.453 1.00 87.56 108 ASN A C 1
ATOM 883 O O . ASN A 1 108 ? -6.533 -2.761 5.471 1.00 87.56 108 ASN A O 1
ATOM 887 N N . LEU A 1 109 ? -5.223 -2.407 3.662 1.00 90.19 109 LEU A N 1
ATOM 888 C CA . LEU A 1 109 ? -5.040 -0.969 3.821 1.00 90.19 109 LEU A CA 1
ATOM 889 C C . LEU A 1 109 ? -5.502 -0.276 2.539 1.00 90.19 109 LEU A C 1
ATOM 891 O O . LEU A 1 109 ? -4.815 -0.324 1.516 1.00 90.19 109 LEU A O 1
ATOM 895 N N . ILE A 1 110 ? -6.685 0.328 2.597 1.00 85.44 110 ILE A N 1
ATOM 896 C CA . ILE A 1 110 ? -7.338 0.988 1.469 1.00 85.44 110 ILE A CA 1
ATOM 897 C C . ILE A 1 110 ? -7.247 2.500 1.673 1.00 85.44 110 ILE A C 1
ATOM 899 O O . ILE A 1 110 ? -7.758 3.051 2.641 1.00 85.44 110 ILE A O 1
ATOM 903 N N . LEU A 1 111 ? -6.548 3.167 0.767 1.00 86.44 111 LEU A N 1
ATOM 904 C CA . LEU A 1 111 ? -6.233 4.597 0.774 1.00 86.44 111 LEU A CA 1
ATOM 905 C C . LEU A 1 111 ? -6.582 5.242 -0.579 1.00 86.44 111 LEU A C 1
ATOM 907 O O . LEU A 1 111 ? -6.198 6.379 -0.834 1.00 86.44 111 LEU A O 1
ATOM 911 N N . ASN A 1 112 ? -7.280 4.514 -1.456 1.00 88.44 112 ASN A N 1
ATOM 912 C CA . ASN A 1 112 ? -7.609 4.949 -2.807 1.00 88.44 112 ASN A CA 1
ATOM 913 C C . ASN A 1 112 ? -8.300 6.320 -2.812 1.00 88.44 112 ASN A C 1
ATOM 915 O O . ASN A 1 112 ? -9.260 6.517 -2.078 1.00 88.44 112 ASN A O 1
ATOM 919 N N . GLY A 1 113 ? -7.856 7.259 -3.641 1.00 82.69 113 GLY A N 1
ATOM 920 C CA . GLY A 1 113 ? -8.490 8.563 -3.815 1.00 82.69 113 GLY A CA 1
ATOM 921 C C . GLY A 1 113 ? -8.201 9.566 -2.698 1.00 82.69 113 GLY A C 1
ATOM 922 O O . GLY A 1 113 ? -8.856 10.605 -2.650 1.00 82.69 113 GLY A O 1
ATOM 923 N N . CYS A 1 114 ? -7.242 9.302 -1.805 1.00 81.62 114 CYS A N 1
ATOM 924 C CA . CYS A 1 114 ? -6.767 10.288 -0.831 1.00 81.62 114 CYS A CA 1
ATOM 925 C C . CYS A 1 114 ? -5.944 11.386 -1.528 1.00 81.62 114 CYS A C 1
ATOM 927 O O . CYS A 1 114 ? -4.713 11.357 -1.539 1.00 81.62 114 CYS A O 1
ATOM 929 N N . SER A 1 115 ? -6.615 12.389 -2.101 1.00 84.56 115 SER A N 1
ATOM 930 C CA . SER A 1 115 ? -6.000 13.415 -2.967 1.00 84.56 115 SER A CA 1
ATOM 931 C C . SER A 1 115 ? -5.048 14.387 -2.256 1.00 84.56 115 SER A C 1
ATOM 933 O O . SER A 1 115 ? -4.444 15.258 -2.881 1.00 84.56 115 SER A O 1
ATOM 935 N N . ASN A 1 116 ? -4.960 14.317 -0.927 1.00 80.69 116 ASN A N 1
ATOM 936 C CA . ASN A 1 116 ? -4.036 15.121 -0.131 1.00 80.69 116 ASN A CA 1
ATOM 937 C C . ASN A 1 116 ? -2.910 14.301 0.499 1.00 80.69 116 ASN A C 1
ATOM 939 O O . ASN A 1 116 ? -2.023 14.910 1.091 1.00 80.69 116 ASN A O 1
ATOM 943 N N . LEU A 1 117 ? -2.896 12.972 0.330 1.00 85.94 117 LEU A N 1
ATOM 944 C CA . LEU A 1 117 ? -1.864 12.098 0.882 1.00 85.94 117 LEU A CA 1
ATOM 945 C C . LEU A 1 117 ? -0.532 12.361 0.175 1.00 85.94 117 LEU A C 1
ATOM 947 O O . LEU A 1 117 ? -0.446 12.230 -1.040 1.00 85.94 117 LEU A O 1
ATOM 951 N N . VAL A 1 118 ? 0.498 12.709 0.943 1.00 92.44 118 VAL A N 1
ATOM 952 C CA . VAL A 1 118 ? 1.849 13.040 0.464 1.00 92.44 118 VAL A CA 1
ATOM 953 C C . VAL A 1 118 ? 2.862 11.974 0.869 1.00 92.44 118 VAL A C 1
ATOM 955 O O . VAL A 1 118 ? 3.730 11.622 0.071 1.00 92.44 118 VAL A O 1
ATOM 958 N N . GLU A 1 119 ? 2.758 11.444 2.088 1.00 91.25 119 GLU A N 1
ATOM 959 C CA . GLU A 1 119 ? 3.787 10.581 2.673 1.00 91.25 119 GLU A CA 1
ATOM 960 C C . GLU A 1 119 ? 3.201 9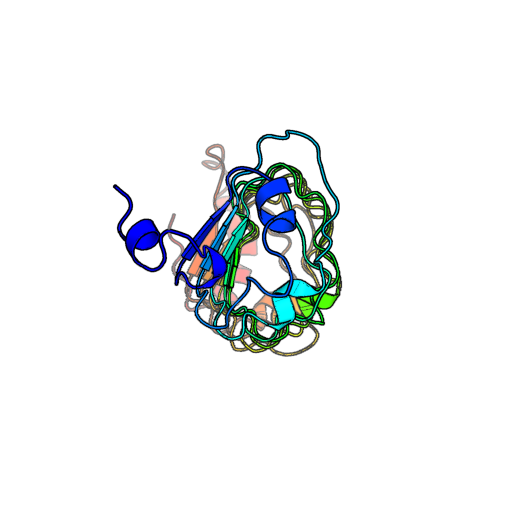.352 3.371 1.00 91.25 119 GLU A C 1
ATOM 962 O O . GLU A 1 119 ? 2.174 9.419 4.044 1.00 91.25 119 GLU A O 1
ATOM 967 N N . ILE A 1 120 ? 3.905 8.228 3.260 1.00 92.56 120 ILE A N 1
ATOM 968 C CA . ILE A 1 120 ? 3.655 7.019 4.042 1.00 92.56 120 ILE A CA 1
ATOM 969 C C . ILE A 1 120 ? 4.928 6.635 4.790 1.00 92.56 120 ILE A C 1
ATOM 971 O O . ILE A 1 120 ? 5.996 6.532 4.189 1.00 92.56 120 ILE A O 1
ATOM 975 N N . ASP A 1 121 ? 4.792 6.408 6.094 1.00 89.81 121 ASP A N 1
ATOM 976 C CA . ASP A 1 121 ? 5.878 6.004 6.982 1.00 89.81 121 ASP A CA 1
ATOM 977 C C . ASP A 1 121 ? 6.468 4.623 6.635 1.00 89.81 121 ASP A C 1
ATOM 979 O O . ASP A 1 121 ? 5.759 3.695 6.239 1.00 89.81 121 ASP A O 1
ATOM 983 N N . ASP A 1 122 ? 7.778 4.464 6.852 1.00 92.19 122 ASP A N 1
ATOM 984 C CA . ASP A 1 122 ? 8.548 3.252 6.537 1.00 92.19 122 ASP A CA 1
ATOM 985 C C . ASP A 1 122 ? 8.017 1.972 7.208 1.00 92.19 122 ASP A C 1
ATOM 987 O O . ASP A 1 122 ? 8.218 0.867 6.693 1.00 92.19 122 ASP A O 1
ATOM 991 N N . SER A 1 123 ? 7.349 2.090 8.356 1.00 89.12 123 SER A N 1
ATOM 992 C CA . SER A 1 123 ? 6.744 0.960 9.074 1.00 89.12 123 SER A CA 1
ATOM 993 C C . SER A 1 123 ? 5.713 0.189 8.247 1.00 89.12 123 SER A C 1
ATOM 995 O O . SER A 1 123 ? 5.639 -1.035 8.376 1.00 89.12 123 SER A O 1
ATOM 997 N N . VAL A 1 124 ? 4.972 0.858 7.353 1.00 92.12 124 VAL A N 1
ATOM 998 C CA . VAL A 1 124 ? 3.950 0.222 6.502 1.00 92.12 124 VAL A CA 1
ATOM 999 C C . VAL A 1 124 ? 4.581 -0.832 5.591 1.00 92.12 124 VAL A C 1
ATOM 1001 O O . VAL A 1 124 ? 4.010 -1.900 5.383 1.00 92.12 124 VAL A O 1
ATOM 1004 N N . GLY A 1 125 ? 5.818 -0.593 5.140 1.00 94.75 125 GLY A N 1
ATOM 1005 C CA . GLY A 1 125 ? 6.586 -1.533 4.320 1.00 94.75 125 GLY A CA 1
ATOM 1006 C C . GLY A 1 125 ? 6.969 -2.835 5.035 1.00 94.75 125 GLY A C 1
ATOM 1007 O O . GLY A 1 125 ? 7.488 -3.745 4.387 1.00 94.75 125 GLY A O 1
ATOM 1008 N N . ARG A 1 126 ? 6.709 -2.945 6.348 1.00 93.94 126 ARG A N 1
ATOM 1009 C CA . ARG A 1 126 ? 7.038 -4.102 7.201 1.00 93.94 126 ARG A CA 1
ATOM 1010 C C . ARG A 1 126 ? 5.810 -4.863 7.715 1.00 93.94 126 ARG A C 1
ATOM 1012 O O . ARG A 1 126 ? 5.949 -5.746 8.561 1.00 93.94 126 ARG A O 1
ATOM 1019 N N . LEU A 1 127 ? 4.610 -4.550 7.223 1.00 92.44 127 LEU A N 1
ATOM 1020 C CA . LEU A 1 127 ? 3.375 -5.227 7.623 1.00 92.44 127 LEU A CA 1
ATOM 1021 C C . LEU A 1 127 ? 3.265 -6.617 6.971 1.00 92.44 127 LEU A C 1
ATOM 1023 O O . LEU A 1 127 ? 2.608 -6.802 5.951 1.00 92.44 127 LEU A O 1
ATOM 1027 N N . ASP A 1 128 ? 3.896 -7.623 7.578 1.00 92.88 128 ASP A N 1
ATOM 1028 C CA . ASP A 1 128 ? 4.004 -8.992 7.042 1.00 92.88 128 ASP A CA 1
ATOM 1029 C C . ASP A 1 128 ? 2.661 -9.677 6.729 1.00 92.88 128 ASP A C 1
ATOM 1031 O O . ASP A 1 128 ? 2.629 -10.602 5.913 1.00 92.88 128 ASP A O 1
ATOM 1035 N N . LYS A 1 129 ? 1.564 -9.242 7.363 1.00 93.88 129 LYS A N 1
ATOM 1036 C CA . LYS A 1 129 ? 0.203 -9.769 7.157 1.00 93.88 129 LYS A CA 1
ATOM 1037 C C . LYS A 1 129 ? -0.613 -8.994 6.121 1.00 93.88 129 LYS A C 1
ATOM 1039 O O . LYS A 1 129 ? -1.689 -9.471 5.754 1.00 93.88 129 LYS A O 1
ATOM 1044 N N . LEU A 1 130 ? -0.117 -7.853 5.636 1.00 95.75 130 LEU A N 1
ATOM 1045 C CA . LEU A 1 130 ? -0.812 -7.039 4.645 1.00 95.75 130 LEU A CA 1
ATOM 1046 C C . LEU A 1 130 ? -0.932 -7.824 3.339 1.00 95.75 130 LEU A C 1
ATOM 1048 O O . LEU A 1 130 ? 0.067 -8.291 2.807 1.00 95.75 130 LEU A O 1
ATOM 1052 N N . LYS A 1 131 ? -2.162 -7.988 2.850 1.00 97.62 131 LYS A N 1
ATOM 1053 C CA . LYS A 1 131 ? -2.514 -8.697 1.612 1.00 97.62 131 LYS A CA 1
ATOM 1054 C C . LYS A 1 131 ? -2.916 -7.744 0.500 1.00 97.62 131 LYS A C 1
ATOM 1056 O O . LYS A 1 131 ? -2.583 -7.992 -0.656 1.00 97.62 131 LYS A O 1
ATOM 1061 N N . VAL A 1 132 ? -3.632 -6.680 0.850 1.00 97.81 132 VAL A N 1
ATOM 1062 C CA . VAL A 1 132 ? -4.123 -5.674 -0.093 1.00 97.81 132 VAL A CA 1
ATOM 1063 C C . VAL A 1 132 ? -3.665 -4.305 0.369 1.00 97.81 132 VAL A C 1
ATOM 1065 O O . VAL A 1 132 ? -3.968 -3.897 1.492 1.00 97.81 132 VAL A O 1
ATOM 1068 N N . TRP A 1 133 ? -2.975 -3.599 -0.518 1.00 97.44 133 TRP A N 1
ATOM 1069 C CA . TRP A 1 133 ? -2.592 -2.214 -0.318 1.00 97.44 133 TRP A CA 1
ATOM 1070 C C . TRP A 1 133 ? -3.033 -1.388 -1.522 1.00 97.44 133 TRP A C 1
ATOM 1072 O O . TRP A 1 133 ? -2.488 -1.532 -2.616 1.00 97.44 133 TRP A O 1
ATOM 1082 N N . ASP A 1 134 ? -4.051 -0.554 -1.326 1.00 96.81 134 ASP A N 1
ATOM 1083 C CA . ASP A 1 134 ? -4.621 0.263 -2.393 1.00 96.81 134 ASP A CA 1
ATOM 1084 C C . ASP A 1 134 ? -4.339 1.742 -2.146 1.00 96.81 134 ASP A C 1
ATOM 1086 O O . ASP A 1 134 ? -4.875 2.328 -1.213 1.00 96.81 134 ASP A O 1
ATOM 1090 N N . LEU A 1 135 ? -3.490 2.333 -2.979 1.00 95.75 135 LEU A N 1
ATOM 1091 C CA . LEU A 1 135 ? -3.136 3.751 -2.998 1.00 95.75 135 LEU A CA 1
ATOM 1092 C C . LEU A 1 135 ? -3.586 4.434 -4.293 1.00 95.75 135 LEU A C 1
ATOM 1094 O O . LEU A 1 135 ? -3.137 5.543 -4.584 1.00 95.75 135 LEU A O 1
ATOM 1098 N N . GLY A 1 136 ? -4.444 3.783 -5.083 1.00 95.25 136 GLY A N 1
ATOM 1099 C CA . GLY A 1 136 ? -4.848 4.297 -6.383 1.00 95.25 136 GLY A CA 1
ATOM 1100 C C . GLY A 1 136 ? -5.423 5.714 -6.284 1.00 95.25 136 GLY A C 1
ATOM 1101 O O . GLY A 1 136 ? -6.081 6.070 -5.319 1.00 95.25 136 GLY A O 1
ATOM 1102 N N . TYR A 1 137 ? -5.170 6.553 -7.276 1.00 92.88 137 TYR A N 1
ATOM 1103 C CA . TYR A 1 137 ? -5.604 7.945 -7.370 1.00 92.88 137 TYR A CA 1
ATOM 1104 C C . TYR A 1 137 ? -5.161 8.863 -6.211 1.00 92.88 137 TYR A C 1
ATOM 1106 O O . TYR A 1 137 ? -5.738 9.933 -6.027 1.00 92.88 137 TYR A O 1
ATOM 1114 N N . CYS A 1 138 ? -4.105 8.508 -5.468 1.00 93.25 138 CYS A N 1
ATOM 1115 C CA . CYS A 1 138 ? -3.402 9.429 -4.567 1.00 93.25 138 CYS A CA 1
ATOM 1116 C C . CYS A 1 138 ? -2.412 10.291 -5.366 1.00 93.25 138 CYS A C 1
ATOM 1118 O O . CYS A 1 138 ? -1.208 10.027 -5.400 1.00 93.25 138 CYS A O 1
ATOM 1120 N N . ASP A 1 139 ? -2.918 11.306 -6.061 1.00 91.75 139 ASP A N 1
ATOM 1121 C CA . ASP A 1 139 ? -2.161 12.131 -7.011 1.00 91.75 139 ASP A CA 1
ATOM 1122 C C . ASP A 1 139 ? -1.042 12.965 -6.365 1.00 91.75 139 ASP A C 1
ATOM 1124 O O . ASP A 1 139 ? -0.039 13.254 -7.025 1.00 91.75 139 ASP A O 1
ATOM 1128 N N . LYS A 1 140 ? -1.187 13.315 -5.080 1.00 94.12 140 LYS A N 1
ATOM 1129 C CA . LYS A 1 140 ? -0.174 14.029 -4.289 1.00 94.12 140 LYS A CA 1
ATOM 1130 C C . LYS A 1 140 ? 0.858 13.146 -3.598 1.00 94.12 140 LYS A C 1
ATOM 1132 O O . LYS A 1 140 ? 1.791 13.697 -3.019 1.00 94.12 140 LYS A O 1
ATOM 1137 N N . LEU A 1 141 ? 0.740 11.821 -3.689 1.00 94.88 141 LEU A N 1
ATOM 1138 C CA . LEU A 1 141 ? 1.650 10.907 -3.004 1.00 94.88 141 LEU A CA 1
ATOM 1139 C C . LEU A 1 141 ? 3.063 11.053 -3.571 1.00 94.88 141 LEU A C 1
ATOM 1141 O O . LEU A 1 141 ? 3.299 10.803 -4.753 1.00 94.88 141 LEU A O 1
ATOM 1145 N N . GLU A 1 142 ? 4.010 11.434 -2.719 1.00 94.38 142 GLU A N 1
ATOM 1146 C CA . GLU A 1 142 ? 5.411 11.631 -3.082 1.00 94.38 142 GLU A CA 1
ATOM 1147 C C . GLU A 1 142 ? 6.309 10.519 -2.543 1.00 94.38 142 GLU A C 1
ATOM 1149 O O . GLU A 1 142 ? 7.262 10.125 -3.226 1.00 94.38 142 GLU A O 1
ATOM 1154 N N . THR A 1 143 ? 6.035 10.019 -1.334 1.00 94.06 143 THR A N 1
ATOM 1155 C CA . THR A 1 143 ? 6.919 9.082 -0.631 1.00 94.06 143 THR A CA 1
ATOM 1156 C C . THR A 1 143 ? 6.185 7.842 -0.130 1.00 94.06 143 THR A C 1
ATOM 1158 O O . THR A 1 143 ? 5.228 7.911 0.638 1.00 94.06 143 THR A O 1
ATOM 1161 N N . LEU A 1 144 ? 6.698 6.692 -0.564 1.00 95.81 144 LEU A N 1
ATOM 1162 C CA . LEU A 1 144 ? 6.413 5.365 -0.024 1.00 95.81 144 LEU A CA 1
ATOM 1163 C C . LEU A 1 144 ? 7.502 4.962 0.984 1.00 95.81 144 LEU A C 1
ATOM 1165 O O . LEU A 1 144 ? 8.580 5.573 0.964 1.00 95.81 144 LEU A O 1
ATOM 1169 N N . PRO A 1 145 ? 7.278 3.893 1.776 1.00 96.19 145 PRO A N 1
ATOM 1170 C CA . PRO A 1 145 ? 8.330 3.246 2.547 1.00 96.19 145 PRO A CA 1
ATOM 1171 C C . PRO A 1 145 ? 9.577 3.005 1.700 1.00 96.19 145 PRO A C 1
ATOM 1173 O O . PRO A 1 145 ? 9.477 2.597 0.550 1.00 96.19 145 PRO A O 1
ATOM 1176 N N . ASN A 1 146 ? 10.769 3.201 2.247 1.00 95.25 146 ASN A N 1
ATOM 1177 C CA . ASN A 1 146 ? 12.014 3.013 1.504 1.00 95.25 146 ASN A CA 1
ATOM 1178 C C . ASN A 1 146 ? 12.207 1.569 1.019 1.00 95.25 146 ASN A C 1
ATOM 1180 O O . ASN A 1 146 ? 12.809 1.345 -0.036 1.00 95.25 146 ASN A O 1
ATOM 1184 N N . CYS A 1 147 ? 11.700 0.609 1.793 1.00 96.19 147 CYS A N 1
ATOM 1185 C CA . CYS A 1 147 ? 11.856 -0.817 1.561 1.00 96.19 147 CYS A CA 1
ATOM 1186 C C . CYS A 1 147 ? 10.547 -1.564 1.834 1.00 96.19 147 CYS A C 1
ATOM 1188 O O . CYS A 1 147 ? 9.869 -1.263 2.816 1.00 96.19 147 CYS A O 1
ATOM 1190 N N . LEU A 1 148 ? 10.243 -2.584 1.027 1.00 96.75 148 LEU A N 1
ATOM 1191 C CA . LEU A 1 148 ? 9.143 -3.518 1.272 1.00 96.75 148 LEU A CA 1
ATOM 1192 C C . LEU A 1 148 ? 9.684 -4.891 1.690 1.00 96.75 148 LEU A C 1
ATOM 1194 O O . LEU A 1 148 ? 10.609 -5.428 1.072 1.00 96.75 148 LEU A O 1
ATOM 1198 N N . THR A 1 149 ? 9.081 -5.457 2.737 1.00 95.69 149 THR A N 1
ATOM 1199 C CA . THR A 1 149 ? 9.369 -6.804 3.260 1.00 95.69 149 THR A CA 1
ATOM 1200 C C . THR A 1 149 ? 8.111 -7.654 3.458 1.00 95.69 149 THR A C 1
ATOM 1202 O O . THR A 1 149 ? 8.187 -8.724 4.051 1.00 95.69 149 THR A O 1
ATOM 1205 N N . MET A 1 150 ? 6.947 -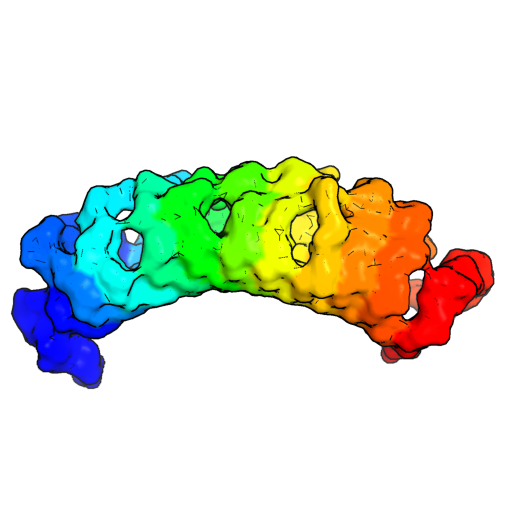7.176 3.014 1.00 94.56 150 MET A N 1
ATOM 1206 C CA . MET A 1 150 ? 5.647 -7.778 3.325 1.00 94.56 150 MET A CA 1
ATOM 1207 C C . MET A 1 150 ? 5.461 -9.122 2.609 1.00 94.56 150 MET A C 1
ATOM 1209 O O . MET A 1 150 ? 5.262 -9.177 1.397 1.00 94.56 150 MET A O 1
ATOM 1213 N N . LYS A 1 151 ? 5.469 -10.221 3.365 1.00 93.06 151 LYS A N 1
ATOM 1214 C CA . LYS A 1 151 ? 5.407 -11.586 2.804 1.00 93.06 151 LYS A CA 1
ATOM 1215 C C . LYS A 1 151 ? 4.034 -11.988 2.267 1.00 93.06 151 LYS A C 1
ATOM 1217 O O . LYS A 1 151 ? 3.956 -12.858 1.406 1.00 93.06 151 LYS A O 1
ATOM 1222 N N . SER A 1 152 ? 2.967 -11.392 2.800 1.00 96.69 152 SER A N 1
ATOM 1223 C CA . SER A 1 152 ? 1.586 -11.760 2.460 1.00 96.69 152 SER A CA 1
ATOM 1224 C C . SER A 1 152 ? 0.959 -10.880 1.381 1.00 96.69 152 SER A C 1
ATOM 1226 O O . SER A 1 152 ? -0.201 -11.113 1.045 1.00 96.69 152 SER A O 1
ATOM 1228 N N . LEU A 1 153 ? 1.671 -9.867 0.873 1.00 97.94 153 LEU A N 1
ATOM 1229 C CA . LEU A 1 153 ? 1.095 -8.900 -0.059 1.00 97.94 153 LEU A CA 1
ATOM 1230 C C . LEU A 1 153 ? 0.746 -9.601 -1.368 1.00 97.94 153 LEU A C 1
ATOM 1232 O O . LEU A 1 153 ? 1.602 -10.264 -1.936 1.00 97.94 153 LEU A O 1
ATOM 1236 N N . THR A 1 154 ? -0.495 -9.441 -1.822 1.00 98.25 154 THR A N 1
ATOM 1237 C CA . THR A 1 154 ? -1.046 -10.060 -3.043 1.00 98.25 154 THR A CA 1
ATOM 1238 C C . THR A 1 154 ? -1.435 -9.034 -4.096 1.00 98.25 154 THR A C 1
ATOM 1240 O O . THR A 1 154 ? -1.229 -9.264 -5.283 1.00 98.25 154 THR A O 1
ATOM 1243 N N . SER A 1 155 ? -1.953 -7.883 -3.663 1.00 98.25 155 SER A N 1
ATOM 1244 C CA . SER A 1 155 ? -2.421 -6.809 -4.532 1.00 98.25 155 SER A CA 1
ATOM 1245 C C . SER A 1 155 ? -1.846 -5.484 -4.060 1.00 98.25 155 SER A C 1
ATOM 1247 O O . SER A 1 155 ? -2.049 -5.102 -2.902 1.00 98.25 155 SER A O 1
ATOM 1249 N N . PHE A 1 156 ? -1.171 -4.778 -4.962 1.00 97.38 156 PHE A N 1
ATOM 1250 C CA . PHE A 1 156 ? -0.592 -3.468 -4.706 1.00 97.38 156 PHE A CA 1
ATOM 1251 C C . PHE A 1 156 ? -0.992 -2.487 -5.811 1.00 97.38 156 PHE A C 1
ATOM 1253 O O . PHE A 1 156 ? -0.599 -2.645 -6.961 1.00 97.38 156 PHE A O 1
ATOM 1260 N N . ASN A 1 157 ? -1.791 -1.479 -5.471 1.00 96.75 157 ASN A N 1
ATOM 1261 C CA . ASN A 1 157 ? -2.301 -0.509 -6.436 1.00 96.75 157 ASN A CA 1
ATOM 1262 C C . ASN A 1 157 ? -1.679 0.873 -6.197 1.00 96.75 157 ASN A C 1
ATOM 1264 O O . ASN A 1 157 ? -1.889 1.461 -5.139 1.00 96.75 157 ASN A O 1
ATOM 1268 N N . LEU A 1 158 ? -0.947 1.390 -7.183 1.00 94.31 158 LEU A N 1
ATOM 1269 C CA . LEU A 1 158 ? -0.379 2.744 -7.245 1.00 94.31 158 LEU A CA 1
ATOM 1270 C C . LEU A 1 158 ? -0.891 3.523 -8.470 1.00 94.31 158 LEU A C 1
ATOM 1272 O O . LEU A 1 158 ? -0.291 4.528 -8.872 1.00 94.31 158 LEU A O 1
ATOM 1276 N N . ARG A 1 159 ? -1.999 3.078 -9.075 1.00 92.06 159 ARG A N 1
ATOM 1277 C CA . ARG A 1 159 ? -2.631 3.744 -10.213 1.00 92.06 159 ARG A CA 1
ATOM 1278 C C . ARG A 1 159 ? -2.804 5.227 -9.936 1.00 92.06 159 ARG A C 1
ATOM 1280 O O . ARG A 1 159 ? -3.242 5.610 -8.866 1.00 92.06 159 ARG A O 1
ATOM 1287 N N . GLY A 1 160 ? -2.510 6.105 -10.882 1.00 89.81 160 GLY A N 1
ATOM 1288 C CA . GLY A 1 160 ? -2.763 7.538 -10.747 1.00 89.81 160 GLY A CA 1
ATOM 1289 C C . GLY A 1 160 ? -1.896 8.268 -9.709 1.00 89.81 160 GLY A C 1
ATOM 1290 O O . GLY A 1 160 ? -2.086 9.471 -9.534 1.00 89.81 160 GLY A O 1
ATOM 1291 N N . CYS A 1 161 ? -0.913 7.619 -9.071 1.00 91.56 161 CYS A N 1
ATOM 1292 C CA . CYS A 1 161 ? 0.062 8.277 -8.190 1.00 91.56 161 CYS A CA 1
ATOM 1293 C C . CYS A 1 161 ? 1.111 9.066 -8.994 1.00 91.56 161 CYS A C 1
ATOM 1295 O O . CYS A 1 161 ? 2.269 8.676 -9.125 1.00 91.56 161 CYS A O 1
ATOM 1297 N N . THR A 1 162 ? 0.696 10.195 -9.573 1.00 87.94 162 THR A N 1
ATOM 1298 C CA . THR A 1 162 ? 1.495 10.948 -10.559 1.00 87.94 162 THR A CA 1
ATOM 1299 C C . THR A 1 162 ? 2.724 11.678 -10.004 1.00 87.94 162 THR A C 1
ATOM 1301 O O . THR A 1 162 ? 3.594 12.053 -10.787 1.00 87.94 162 THR A O 1
ATOM 1304 N N . ARG A 1 163 ? 2.820 11.891 -8.684 1.00 91.50 163 ARG A N 1
ATOM 1305 C CA . ARG A 1 163 ? 3.937 12.610 -8.035 1.00 91.50 163 ARG A CA 1
ATOM 1306 C C . ARG A 1 163 ? 4.928 11.706 -7.307 1.00 91.50 163 ARG A C 1
ATOM 1308 O O . ARG A 1 163 ? 5.873 12.210 -6.693 1.00 91.50 163 ARG A O 1
ATOM 1315 N N . LEU A 1 164 ? 4.751 10.388 -7.402 1.00 90.50 164 LEU A N 1
ATOM 1316 C CA . LEU A 1 164 ? 5.567 9.434 -6.667 1.00 90.50 164 LEU A CA 1
ATOM 1317 C C . LEU A 1 164 ? 7.047 9.571 -7.053 1.00 90.50 164 LEU A C 1
ATOM 1319 O O . LEU A 1 164 ? 7.437 9.428 -8.214 1.00 90.50 164 LEU A O 1
ATOM 1323 N N . LYS A 1 165 ? 7.903 9.855 -6.063 1.00 89.81 165 LYS A N 1
ATOM 1324 C CA . LYS A 1 165 ? 9.315 10.184 -6.304 1.00 89.81 165 LYS A CA 1
ATOM 1325 C C . LYS A 1 165 ? 10.191 8.972 -6.584 1.00 89.81 165 LYS A C 1
ATOM 1327 O O . LYS A 1 165 ? 11.246 9.167 -7.183 1.00 89.81 165 LYS A O 1
ATOM 1332 N N . LYS A 1 166 ? 9.838 7.783 -6.109 1.00 89.06 166 LYS A N 1
ATOM 1333 C CA . LYS A 1 166 ? 10.583 6.537 -6.331 1.00 89.06 166 LYS A CA 1
ATOM 1334 C C . LYS A 1 166 ? 9.708 5.341 -5.977 1.00 89.06 166 LYS A C 1
ATOM 1336 O O . LYS A 1 166 ? 8.886 5.438 -5.067 1.00 89.06 166 LYS A O 1
ATOM 1341 N N . PHE A 1 167 ? 9.934 4.225 -6.658 1.00 91.62 167 PHE A N 1
ATOM 1342 C CA . PHE A 1 167 ? 9.408 2.935 -6.228 1.00 91.62 167 PHE A CA 1
ATOM 1343 C C . PHE A 1 167 ? 10.300 2.374 -5.099 1.00 91.62 167 PHE A C 1
ATOM 1345 O O . PHE A 1 167 ? 11.518 2.592 -5.130 1.00 91.62 167 PHE A O 1
ATOM 1352 N N . PRO A 1 168 ? 9.733 1.708 -4.078 1.00 93.94 168 PRO A N 1
ATOM 1353 C CA . PRO A 1 168 ? 10.490 1.176 -2.948 1.00 93.94 168 PRO A CA 1
ATOM 1354 C C . PRO A 1 168 ? 11.433 0.033 -3.342 1.00 93.94 168 PRO A C 1
ATOM 1356 O O . PRO A 1 168 ? 11.178 -0.711 -4.287 1.00 93.94 168 PRO A O 1
ATOM 1359 N N . ASN A 1 169 ? 12.511 -0.155 -2.577 1.00 95.81 169 ASN A N 1
ATOM 1360 C CA . ASN A 1 169 ? 13.364 -1.330 -2.748 1.00 95.81 169 ASN A CA 1
ATOM 1361 C C . ASN A 1 169 ? 12.680 -2.586 -2.201 1.00 95.81 169 ASN A C 1
ATOM 1363 O O . ASN A 1 169 ? 12.109 -2.570 -1.112 1.00 95.81 169 ASN A O 1
ATOM 1367 N N . ILE A 1 170 ? 12.803 -3.703 -2.909 1.00 96.31 170 ILE A N 1
ATOM 1368 C CA . ILE A 1 170 ? 12.282 -4.993 -2.451 1.00 96.31 170 ILE A CA 1
ATOM 1369 C C . ILE A 1 170 ? 13.432 -5.799 -1.839 1.00 96.31 170 ILE A C 1
ATOM 1371 O O . ILE A 1 170 ? 14.345 -6.214 -2.549 1.00 96.31 170 ILE A O 1
ATOM 1375 N N . LEU A 1 171 ? 13.435 -5.996 -0.517 1.00 95.31 171 LEU A N 1
ATOM 1376 C CA . LEU A 1 171 ? 14.618 -6.537 0.181 1.00 95.31 171 LEU A CA 1
ATOM 1377 C C . LEU A 1 171 ? 14.819 -8.049 0.020 1.00 95.31 171 LEU A C 1
ATOM 1379 O O . LEU A 1 171 ? 15.914 -8.542 0.275 1.00 95.31 171 LEU A O 1
ATOM 1383 N N . HIS A 1 172 ? 13.781 -8.786 -0.362 1.00 94.69 172 HIS A N 1
ATOM 1384 C CA . HIS A 1 172 ? 13.827 -10.232 -0.570 1.00 94.69 172 HIS A CA 1
ATOM 1385 C C . HIS A 1 172 ? 12.750 -10.666 -1.566 1.00 94.69 172 HIS A C 1
ATOM 1387 O O . HIS A 1 172 ? 11.849 -9.894 -1.876 1.00 94.69 172 HIS A O 1
ATOM 1393 N N . GLU A 1 173 ? 12.820 -11.906 -2.046 1.00 95.12 173 GLU A N 1
ATOM 1394 C CA . GLU A 1 173 ? 11.819 -12.463 -2.959 1.00 95.12 173 GLU A CA 1
ATOM 1395 C C . GLU A 1 173 ? 10.401 -12.441 -2.365 1.00 95.12 173 GLU A C 1
ATOM 1397 O O . GLU A 1 173 ? 10.106 -13.115 -1.375 1.00 95.12 173 GLU A O 1
ATOM 1402 N N . MET A 1 174 ? 9.497 -11.708 -3.012 1.00 94.69 174 MET A N 1
ATOM 1403 C CA . MET A 1 174 ? 8.080 -11.637 -2.672 1.00 94.69 174 MET A CA 1
ATOM 1404 C C . MET A 1 174 ? 7.286 -12.539 -3.621 1.00 94.69 174 MET A C 1
ATOM 1406 O O . MET A 1 174 ? 6.922 -12.152 -4.730 1.00 94.69 174 MET A O 1
ATOM 1410 N N . LYS A 1 175 ? 7.002 -13.760 -3.161 1.00 94.44 175 LYS A N 1
ATOM 1411 C CA . LYS A 1 175 ? 6.227 -14.772 -3.908 1.00 94.44 175 LYS A CA 1
ATOM 1412 C C . LYS A 1 175 ? 4.718 -14.519 -3.913 1.00 94.44 175 LYS A C 1
ATOM 1414 O O . LYS A 1 175 ? 4.008 -15.164 -4.670 1.00 94.44 175 LYS A O 1
ATOM 1419 N N . GLY A 1 176 ? 4.238 -13.649 -3.025 1.00 94.38 176 GLY A N 1
ATOM 1420 C CA . GLY A 1 176 ? 2.810 -13.422 -2.820 1.00 94.38 176 GLY A CA 1
ATOM 1421 C C . GLY A 1 176 ? 2.185 -12.401 -3.764 1.00 94.38 176 GLY A C 1
ATOM 1422 O O . GLY A 1 176 ? 0.989 -12.498 -4.001 1.00 94.38 176 GLY A O 1
ATOM 1423 N N . VAL A 1 177 ? 2.953 -11.428 -4.275 1.00 96.19 177 VAL A N 1
ATOM 1424 C CA . VAL A 1 177 ? 2.396 -10.295 -5.033 1.00 96.19 177 VAL A CA 1
ATOM 1425 C C . VAL A 1 177 ? 1.985 -10.793 -6.405 1.00 96.19 177 VAL A C 1
ATOM 1427 O O . VAL A 1 177 ? 2.855 -11.099 -7.203 1.00 96.19 177 VAL A O 1
ATOM 1430 N N . GLU A 1 178 ? 0.685 -10.858 -6.675 1.00 96.06 178 GLU A N 1
ATOM 1431 C CA . GLU A 1 178 ? 0.135 -11.338 -7.946 1.00 96.06 178 GLU A CA 1
ATOM 1432 C C . GLU A 1 178 ? -0.262 -10.179 -8.864 1.00 96.06 178 GLU A C 1
ATOM 1434 O O . GLU A 1 178 ? -0.118 -10.292 -10.080 1.00 96.06 178 GLU A O 1
ATOM 1439 N N . TYR A 1 179 ? -0.724 -9.065 -8.285 1.00 95.94 179 TYR A N 1
ATOM 1440 C CA . TYR A 1 179 ? -1.190 -7.883 -9.008 1.00 95.94 179 TYR A CA 1
ATOM 1441 C C . TYR A 1 179 ? -0.454 -6.618 -8.563 1.00 95.94 179 TYR A C 1
ATOM 1443 O O . TYR A 1 179 ? -0.422 -6.297 -7.368 1.00 95.94 179 TYR A O 1
ATOM 1451 N N . LEU A 1 180 ? 0.092 -5.887 -9.536 1.00 94.19 180 LEU A N 1
ATOM 1452 C CA . LEU A 1 180 ? 0.706 -4.579 -9.342 1.00 94.19 180 LEU A CA 1
ATOM 1453 C C . LEU A 1 180 ? 0.221 -3.595 -10.412 1.00 94.19 180 LEU A C 1
ATOM 1455 O O . LEU A 1 180 ? 0.484 -3.787 -11.598 1.00 94.19 180 LEU A O 1
ATOM 1459 N N . ASP A 1 181 ? -0.428 -2.517 -9.979 1.00 92.12 181 ASP A N 1
ATOM 1460 C CA . ASP A 1 181 ? -0.828 -1.410 -10.851 1.00 92.12 181 ASP A CA 1
ATOM 1461 C C . ASP A 1 181 ? 0.095 -0.206 -10.627 1.00 92.12 181 ASP A C 1
ATOM 1463 O O . ASP A 1 181 ? 0.144 0.362 -9.535 1.00 92.12 181 ASP A O 1
ATOM 1467 N N . LEU A 1 182 ? 0.842 0.169 -11.662 1.00 88.62 182 LEU A N 1
ATOM 1468 C CA . LEU A 1 182 ? 1.697 1.355 -11.734 1.00 88.62 182 LEU A CA 1
ATOM 1469 C C . LEU A 1 182 ? 1.191 2.342 -12.799 1.00 88.62 182 LEU A C 1
ATOM 1471 O O . LEU A 1 182 ? 1.937 3.223 -13.240 1.00 88.62 182 LEU A O 1
ATOM 1475 N N . GLU A 1 183 ? -0.054 2.202 -13.260 1.00 82.31 183 GLU A N 1
ATOM 1476 C CA . GLU A 1 183 ? -0.630 3.026 -14.312 1.00 82.31 183 GLU A CA 1
ATOM 1477 C C . GLU A 1 183 ? -0.813 4.464 -13.816 1.00 82.31 183 GLU A C 1
ATOM 1479 O O . GLU A 1 183 ? -1.792 4.838 -13.182 1.00 82.31 183 GLU A O 1
ATOM 1484 N N . GLY A 1 184 ? 0.134 5.329 -14.138 1.00 70.38 184 GLY A N 1
ATOM 1485 C CA . GLY A 1 184 ? 0.123 6.736 -13.768 1.00 70.38 184 GLY A CA 1
ATOM 1486 C C . GLY A 1 184 ? 1.268 7.456 -14.459 1.00 70.38 184 GLY A C 1
ATOM 1487 O O . GLY A 1 184 ? 1.962 6.885 -15.295 1.00 70.38 184 GLY A O 1
ATOM 1488 N N . ASN A 1 185 ? 1.507 8.717 -14.116 1.00 62.25 185 ASN A N 1
ATOM 1489 C CA . ASN A 1 185 ? 2.624 9.478 -14.691 1.00 62.25 185 ASN A CA 1
ATOM 1490 C C . ASN A 1 185 ? 3.947 9.146 -13.987 1.00 62.25 185 ASN A C 1
ATOM 1492 O O . ASN A 1 185 ? 4.751 10.037 -13.723 1.00 62.25 185 ASN A O 1
ATOM 1496 N N . PHE A 1 186 ? 4.158 7.873 -13.643 1.00 64.31 186 PHE A N 1
ATOM 1497 C CA . PHE A 1 186 ? 5.402 7.415 -13.051 1.00 64.31 186 PHE A CA 1
ATOM 1498 C C . PHE A 1 186 ? 6.471 7.359 -14.145 1.00 64.31 186 PHE A C 1
ATOM 1500 O O . PHE A 1 186 ? 6.558 6.407 -14.912 1.00 64.31 186 PHE A O 1
ATOM 1507 N N . THR A 1 187 ? 7.258 8.426 -14.254 1.00 60.78 187 THR A N 1
ATOM 1508 C CA . THR A 1 187 ? 8.286 8.605 -15.294 1.00 60.78 187 THR A CA 1
ATOM 1509 C C . THR A 1 187 ? 9.680 8.158 -14.852 1.00 60.78 187 THR A C 1
ATOM 1511 O O . THR A 1 187 ? 10.663 8.462 -15.519 1.00 60.78 187 THR A O 1
ATOM 1514 N N . LYS A 1 188 ? 9.799 7.489 -13.700 1.00 69.94 188 LYS A N 1
ATOM 1515 C CA . LYS A 1 188 ? 11.090 7.164 -13.081 1.00 69.94 188 LYS A CA 1
ATOM 1516 C C . LYS A 1 188 ? 11.449 5.693 -13.250 1.00 69.94 188 LYS A C 1
ATOM 1518 O O . LYS A 1 188 ? 10.571 4.844 -13.340 1.00 69.94 188 LYS A O 1
ATOM 1523 N N . GLU A 1 189 ? 12.747 5.400 -13.256 1.00 75.69 189 GLU A N 1
ATOM 1524 C CA . GLU A 1 189 ? 13.257 4.027 -13.300 1.00 75.69 189 GLU A CA 1
ATOM 1525 C C . GLU A 1 189 ? 12.853 3.246 -12.042 1.00 75.69 189 GLU A C 1
ATOM 1527 O O . GLU A 1 189 ? 12.955 3.750 -10.916 1.00 75.69 189 GLU A O 1
ATOM 1532 N N . LEU A 1 190 ? 12.401 2.001 -12.223 1.00 86.62 190 LEU A N 1
ATOM 1533 C CA . LEU A 1 190 ? 12.198 1.081 -11.101 1.00 86.62 190 LEU A CA 1
ATOM 1534 C C . LEU A 1 190 ? 13.562 0.535 -10.638 1.00 86.62 190 LEU A C 1
ATOM 1536 O O . LEU A 1 190 ? 14.463 0.344 -11.458 1.00 86.62 190 LEU A O 1
ATOM 1540 N N . PRO A 1 191 ? 13.745 0.253 -9.337 1.00 89.81 191 PRO A N 1
ATOM 1541 C CA . PRO A 1 191 ? 15.019 -0.241 -8.830 1.00 89.81 191 PRO A CA 1
ATOM 1542 C C . PRO A 1 191 ? 15.330 -1.657 -9.348 1.00 89.81 191 PRO A C 1
ATOM 1544 O O . PRO A 1 191 ? 14.408 -2.433 -9.595 1.00 89.81 191 PRO A O 1
ATOM 1547 N N . PRO A 1 192 ? 16.609 -2.081 -9.402 1.00 89.19 192 PRO A N 1
ATOM 1548 C CA . PRO A 1 192 ? 16.969 -3.460 -9.749 1.00 89.19 192 PRO A CA 1
ATOM 1549 C C . PRO A 1 192 ? 16.293 -4.513 -8.860 1.00 89.19 192 PRO A C 1
ATOM 1551 O O . PRO A 1 192 ? 16.008 -5.618 -9.314 1.00 89.19 192 PRO A O 1
ATOM 1554 N N . SER A 1 193 ? 15.972 -4.162 -7.612 1.00 94.31 193 SER A N 1
ATOM 1555 C CA . SER A 1 193 ? 15.232 -5.028 -6.691 1.00 94.31 193 SER A CA 1
ATOM 1556 C C . SER A 1 193 ? 13.787 -5.316 -7.128 1.00 94.31 193 SER A C 1
ATOM 1558 O O . SER A 1 193 ? 13.183 -6.237 -6.595 1.00 94.31 193 SER A O 1
ATOM 1560 N N . PHE A 1 194 ? 13.239 -4.615 -8.127 1.00 89.88 194 PHE A N 1
ATOM 1561 C CA . PHE A 1 194 ? 11.913 -4.892 -8.694 1.00 89.88 194 PHE A CA 1
ATOM 1562 C C . PHE A 1 194 ? 11.754 -6.349 -9.161 1.00 89.88 194 PHE A C 1
ATOM 1564 O O . PHE A 1 194 ? 10.700 -6.948 -8.970 1.00 89.88 194 PHE A O 1
ATOM 1571 N N . GLY A 1 195 ? 12.830 -6.959 -9.673 1.00 89.25 195 GLY A N 1
ATOM 1572 C CA . GLY A 1 195 ? 12.858 -8.374 -10.059 1.00 89.25 195 GLY A CA 1
ATOM 1573 C C . GLY A 1 195 ? 12.650 -9.366 -8.906 1.00 89.25 195 GLY A C 1
ATOM 1574 O O . GLY A 1 195 ? 12.508 -10.555 -9.158 1.00 89.25 195 GLY A O 1
ATOM 1575 N N . ASN A 1 196 ? 12.607 -8.911 -7.650 1.00 95.31 196 ASN A N 1
ATOM 1576 C CA . ASN A 1 196 ? 12.283 -9.758 -6.502 1.00 95.31 196 ASN A CA 1
ATOM 1577 C C . ASN A 1 196 ? 10.772 -10.026 -6.367 1.00 95.31 196 ASN A C 1
ATOM 1579 O O . ASN A 1 196 ? 10.381 -10.842 -5.534 1.00 95.31 196 ASN A O 1
ATOM 1583 N N . LEU A 1 197 ? 9.912 -9.385 -7.167 1.00 94.00 197 LEU A N 1
ATOM 1584 C CA . LEU A 1 197 ? 8.467 -9.655 -7.228 1.00 94.00 197 LEU A CA 1
ATOM 1585 C C . LEU A 1 197 ? 8.161 -10.940 -8.018 1.00 94.00 197 LEU A C 1
ATOM 1587 O O . LEU A 1 197 ? 7.358 -10.949 -8.942 1.00 94.00 197 LEU A O 1
ATOM 1591 N N . ILE A 1 198 ? 8.817 -12.044 -7.672 1.00 92.31 198 ILE A N 1
ATOM 1592 C CA . ILE A 1 198 ? 8.800 -13.274 -8.474 1.00 92.31 198 ILE A CA 1
ATOM 1593 C C . ILE A 1 198 ? 7.412 -13.922 -8.592 1.00 92.31 198 ILE A C 1
ATOM 1595 O O . ILE A 1 198 ? 7.207 -14.724 -9.489 1.00 92.31 198 ILE A O 1
ATOM 1599 N N . GLY A 1 199 ? 6.456 -13.586 -7.718 1.00 92.62 199 GLY A N 1
ATOM 1600 C CA . GLY A 1 199 ? 5.068 -14.058 -7.814 1.00 92.62 199 GLY A CA 1
ATOM 1601 C C . GLY A 1 199 ? 4.175 -13.268 -8.777 1.00 92.62 199 GLY A C 1
ATOM 1602 O O . GLY A 1 199 ? 3.004 -13.620 -8.919 1.00 92.62 199 GLY A O 1
ATOM 1603 N N . LEU A 1 200 ? 4.689 -12.201 -9.401 1.00 92.62 200 LEU A N 1
ATOM 1604 C CA . LEU A 1 200 ? 3.877 -11.244 -10.150 1.00 92.62 200 LEU A CA 1
ATOM 1605 C C . LEU A 1 200 ? 3.271 -11.878 -11.400 1.00 92.62 200 LEU A C 1
ATOM 1607 O O . LEU A 1 200 ? 3.999 -12.334 -12.279 1.00 92.62 200 L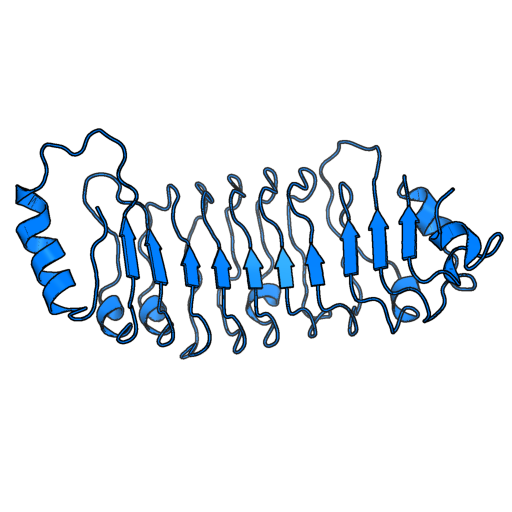EU A O 1
ATOM 1611 N N . LYS A 1 201 ? 1.936 -11.858 -11.479 1.00 90.81 201 LYS A N 1
ATOM 1612 C CA . LYS A 1 201 ? 1.151 -12.389 -12.602 1.00 90.81 201 LYS A CA 1
ATOM 1613 C C . LYS A 1 201 ? 0.640 -11.288 -13.513 1.00 90.81 201 LYS A C 1
ATOM 1615 O O . LYS A 1 201 ? 0.614 -11.459 -14.727 1.00 90.81 201 LYS A O 1
ATOM 1620 N N . ARG A 1 202 ? 0.242 -10.151 -12.945 1.00 89.56 202 ARG A N 1
ATOM 1621 C CA . ARG A 1 202 ? -0.262 -9.008 -13.701 1.00 89.56 202 ARG A CA 1
ATOM 1622 C C . ARG A 1 202 ? 0.444 -7.726 -13.289 1.00 89.56 202 ARG A C 1
ATOM 1624 O O . ARG A 1 202 ? 0.479 -7.383 -12.106 1.00 89.56 202 ARG A O 1
ATOM 1631 N N . LEU A 1 203 ? 0.967 -7.029 -14.291 1.00 87.69 203 LEU A N 1
ATOM 1632 C CA . LEU A 1 203 ? 1.597 -5.724 -14.166 1.00 87.69 203 LEU A CA 1
ATOM 1633 C C . LEU A 1 203 ? 0.897 -4.743 -15.108 1.00 87.69 203 LEU A C 1
ATOM 1635 O O . LEU A 1 203 ? 0.924 -4.927 -16.323 1.00 87.69 203 LEU A O 1
ATOM 1639 N N . ASP A 1 204 ? 0.316 -3.687 -14.553 1.00 85.38 204 ASP A N 1
ATOM 1640 C CA . ASP A 1 204 ? -0.284 -2.612 -15.343 1.00 85.38 204 ASP A CA 1
ATOM 1641 C C . ASP A 1 204 ? 0.666 -1.406 -15.303 1.00 85.38 204 ASP A C 1
ATOM 1643 O O . ASP A 1 204 ? 1.044 -0.930 -14.231 1.00 85.38 204 ASP A O 1
ATOM 1647 N N . VAL A 1 205 ? 1.108 -0.923 -16.466 1.00 79.31 205 VAL A N 1
ATOM 1648 C CA . VAL A 1 205 ? 2.064 0.193 -16.586 1.00 79.31 205 VAL A CA 1
ATOM 1649 C C . VAL A 1 205 ? 1.628 1.165 -17.680 1.00 79.31 205 VAL A C 1
ATOM 1651 O O . VAL A 1 205 ? 1.045 0.791 -18.695 1.00 79.31 205 VAL A O 1
ATOM 1654 N N . ARG A 1 206 ? 1.930 2.455 -17.510 1.00 72.06 206 ARG A N 1
ATOM 1655 C CA . ARG A 1 206 ? 1.690 3.463 -18.554 1.00 72.06 206 ARG A CA 1
ATOM 1656 C C . ARG A 1 206 ? 2.963 3.713 -19.359 1.00 72.06 206 ARG A C 1
ATOM 1658 O O . ARG A 1 206 ? 4.011 3.976 -18.778 1.00 72.06 206 ARG A O 1
ATOM 1665 N N . LEU A 1 207 ? 2.859 3.715 -20.690 1.00 56.66 207 LEU A N 1
ATOM 1666 C CA . LEU A 1 207 ? 3.947 4.147 -21.575 1.00 56.66 207 LEU A CA 1
ATOM 1667 C C . LEU A 1 207 ? 3.803 5.632 -21.895 1.00 56.66 207 LEU A C 1
ATOM 1669 O O . LEU A 1 207 ? 2.858 6.041 -22.572 1.00 56.66 207 LEU A O 1
ATOM 1673 N N . TYR A 1 208 ? 4.774 6.434 -21.463 1.00 53.00 208 TYR A N 1
ATOM 1674 C CA . TYR A 1 208 ? 4.991 7.759 -22.035 1.00 53.00 208 TYR A CA 1
ATOM 1675 C C . TYR A 1 208 ? 6.014 7.646 -23.163 1.00 53.00 208 TYR A C 1
ATOM 1677 O O . TYR A 1 208 ? 7.054 7.013 -23.011 1.00 53.00 208 TYR A O 1
ATOM 1685 N N . SER A 1 209 ? 5.687 8.219 -24.325 1.00 51.12 209 SER A N 1
ATOM 1686 C CA . SER A 1 209 ? 6.585 8.343 -25.490 1.00 51.12 209 SER A CA 1
ATOM 1687 C C . SER A 1 209 ? 7.232 7.055 -26.032 1.00 51.12 209 SER A C 1
ATOM 1689 O O . SER A 1 209 ? 8.080 7.145 -26.911 1.00 51.12 209 SER A O 1
ATOM 1691 N N . GLY A 1 210 ? 6.799 5.871 -25.589 1.00 48.78 210 GLY A N 1
ATOM 1692 C CA . GLY A 1 210 ? 7.336 4.594 -26.062 1.00 48.78 210 GLY A CA 1
ATOM 1693 C C . GLY A 1 210 ? 8.498 4.024 -25.264 1.00 48.78 210 GLY A C 1
ATOM 1694 O O . GLY A 1 210 ? 9.032 2.998 -25.668 1.00 48.78 210 GLY A O 1
ATOM 1695 N N . GLU A 1 211 ? 8.871 4.648 -24.147 1.00 50.81 211 GLU A N 1
ATOM 1696 C CA . GLU A 1 211 ? 9.942 4.162 -23.280 1.00 50.81 211 GLU A CA 1
ATOM 1697 C C . GLU A 1 211 ? 9.336 3.676 -21.961 1.00 50.81 211 GLU A C 1
ATOM 1699 O O . GLU A 1 211 ? 8.805 4.452 -21.166 1.00 50.81 211 GLU A O 1
ATOM 1704 N N . ALA A 1 212 ? 9.378 2.362 -21.739 1.00 52.97 212 ALA A N 1
ATOM 1705 C CA . ALA A 1 212 ? 9.143 1.790 -20.423 1.00 52.97 212 ALA A CA 1
ATOM 1706 C C . ALA A 1 212 ? 10.485 1.776 -19.685 1.00 52.97 212 ALA A C 1
ATOM 1708 O O . ALA A 1 212 ? 11.401 1.063 -20.095 1.00 52.97 212 ALA A O 1
ATOM 1709 N N . HIS A 1 213 ? 10.619 2.519 -18.586 1.00 63.28 213 HIS A N 1
ATOM 1710 C CA . HIS A 1 213 ? 11.815 2.462 -17.736 1.00 63.28 213 HIS A CA 1
ATOM 1711 C C . HIS A 1 213 ? 11.786 1.226 -16.819 1.00 63.28 213 HIS A C 1
ATOM 1713 O O . HIS A 1 213 ? 11.816 1.325 -15.588 1.00 63.28 213 HIS A O 1
ATOM 1719 N N . LEU A 1 214 ? 11.675 0.047 -17.435 1.00 70.44 214 LEU A N 1
ATOM 1720 C CA . LEU A 1 214 ? 11.757 -1.230 -16.740 1.00 70.44 214 LEU A CA 1
ATOM 1721 C C . LEU A 1 214 ? 13.234 -1.571 -16.480 1.00 70.44 214 LEU A C 1
ATOM 1723 O O . LEU A 1 214 ? 14.071 -1.425 -17.374 1.00 70.44 214 LEU A O 1
ATOM 1727 N N . PRO A 1 215 ? 13.583 -2.032 -15.271 1.00 74.31 215 PRO A N 1
ATOM 1728 C CA . PRO A 1 215 ? 14.942 -2.398 -14.932 1.00 74.31 215 PRO A CA 1
ATOM 1729 C C . PRO A 1 215 ? 15.292 -3.702 -15.634 1.00 74.31 215 PRO A C 1
ATOM 1731 O O . PRO A 1 215 ? 14.424 -4.538 -15.884 1.00 74.31 215 PRO A O 1
ATOM 1734 N N . GLY A 1 216 ? 16.587 -3.923 -15.871 1.00 71.06 216 GLY A N 1
ATOM 1735 C CA . GLY A 1 216 ? 17.061 -5.176 -16.459 1.00 71.06 216 GLY A CA 1
ATOM 1736 C C . GLY A 1 216 ? 16.496 -6.400 -15.735 1.00 71.06 216 GLY A C 1
ATOM 1737 O O . GLY A 1 216 ? 16.084 -7.335 -16.394 1.00 71.06 216 GLY A O 1
ATOM 1738 N N . SER A 1 217 ? 16.349 -6.351 -14.406 1.00 79.94 217 SER A N 1
ATOM 1739 C CA . SER A 1 217 ? 15.805 -7.432 -13.570 1.00 79.94 217 SER A CA 1
ATOM 1740 C C . SER A 1 217 ? 14.350 -7.838 -13.840 1.00 79.94 217 SER A C 1
ATOM 1742 O O . SER A 1 217 ? 13.874 -8.781 -13.209 1.00 79.94 217 SER A O 1
ATOM 1744 N N . ILE A 1 218 ? 13.652 -7.207 -14.791 1.00 78.06 218 ILE A N 1
ATOM 1745 C CA . ILE A 1 218 ? 12.339 -7.658 -15.274 1.00 78.06 218 ILE A CA 1
ATOM 1746 C C . ILE A 1 218 ? 12.361 -9.125 -15.753 1.00 78.06 218 ILE A C 1
ATOM 1748 O O . ILE A 1 218 ? 11.353 -9.813 -15.628 1.00 78.06 218 ILE A O 1
ATOM 1752 N N . TYR A 1 219 ? 13.517 -9.649 -16.198 1.00 75.88 219 TYR A N 1
ATOM 1753 C CA . TYR A 1 219 ? 13.685 -11.067 -16.575 1.00 75.88 219 TYR A CA 1
ATOM 1754 C C . TYR A 1 219 ? 13.471 -12.060 -15.419 1.00 75.88 219 TYR A C 1
ATOM 1756 O O . TYR A 1 219 ? 13.292 -13.253 -15.660 1.00 75.88 219 TYR A O 1
ATOM 1764 N N . ASN A 1 220 ? 13.490 -11.599 -14.165 1.00 82.12 220 ASN A N 1
ATOM 1765 C CA . ASN A 1 220 ? 13.207 -12.446 -13.004 1.00 82.12 220 ASN A CA 1
ATOM 1766 C C . ASN A 1 220 ? 11.703 -12.683 -12.796 1.00 82.12 220 ASN A C 1
ATOM 1768 O O . ASN A 1 220 ? 11.325 -13.564 -12.026 1.00 82.12 220 ASN A O 1
ATOM 1772 N N . LEU A 1 221 ? 10.838 -11.926 -13.478 1.00 84.00 221 LEU A N 1
ATOM 1773 C CA . LEU A 1 221 ? 9.384 -12.004 -13.334 1.00 84.00 221 LEU A CA 1
ATOM 1774 C C . LEU A 1 221 ? 8.798 -13.101 -14.236 1.00 84.00 221 LEU A C 1
ATOM 1776 O O . LEU A 1 221 ? 8.008 -12.853 -15.141 1.00 84.00 221 LEU A O 1
ATOM 1780 N N . GLN A 1 222 ? 9.211 -14.343 -13.990 1.00 77.00 222 GLN A N 1
ATOM 1781 C CA . GLN A 1 222 ? 8.934 -15.500 -14.856 1.00 77.00 222 GLN A CA 1
ATOM 1782 C C . GLN A 1 222 ? 7.460 -15.936 -14.888 1.00 77.00 222 GLN A C 1
ATOM 1784 O O . GLN A 1 222 ? 7.074 -16.742 -15.735 1.00 77.00 222 GLN A O 1
ATOM 1789 N N . HIS A 1 223 ? 6.646 -15.419 -13.968 1.00 82.56 223 HIS A N 1
ATOM 1790 C CA . HIS A 1 223 ? 5.238 -15.771 -13.808 1.00 82.56 223 HIS A CA 1
ATOM 1791 C C . HIS A 1 223 ? 4.272 -14.704 -14.340 1.00 82.56 223 HIS A C 1
ATOM 1793 O O . HIS A 1 223 ? 3.072 -14.844 -14.126 1.00 82.56 223 HIS A O 1
ATOM 1799 N N . ILE A 1 224 ? 4.758 -13.672 -15.044 1.00 80.81 224 ILE A N 1
ATOM 1800 C CA . ILE A 1 224 ? 3.877 -12.671 -15.657 1.00 80.81 224 ILE A CA 1
ATOM 1801 C C . ILE A 1 224 ? 3.004 -13.339 -16.727 1.00 80.81 224 ILE A C 1
ATOM 1803 O O . ILE A 1 224 ? 3.494 -13.891 -17.711 1.00 80.81 224 ILE A O 1
ATOM 1807 N N . GLU A 1 225 ? 1.697 -13.239 -16.524 1.00 81.44 225 GLU A N 1
ATOM 1808 C CA . GLU A 1 225 ? 0.629 -13.697 -17.413 1.00 81.44 225 GLU A CA 1
ATOM 1809 C C . GLU A 1 225 ? 0.058 -12.524 -18.229 1.00 81.44 225 GLU A C 1
ATOM 1811 O O . GLU A 1 225 ? -0.301 -12.690 -19.397 1.00 81.44 225 GLU A O 1
ATOM 1816 N N . ALA A 1 226 ? 0.007 -11.326 -17.634 1.00 75.69 226 ALA A N 1
ATOM 1817 C CA . ALA A 1 226 ? -0.536 -10.121 -18.252 1.00 75.69 226 ALA A CA 1
ATOM 1818 C C . ALA A 1 226 ? 0.364 -8.899 -18.010 1.00 75.69 226 ALA A C 1
ATOM 1820 O O . ALA A 1 226 ? 0.729 -8.589 -16.874 1.00 75.69 226 ALA A O 1
ATOM 1821 N N . LEU A 1 227 ? 0.675 -8.181 -19.089 1.00 73.81 227 LEU A N 1
ATOM 1822 C CA . LEU A 1 227 ? 1.322 -6.872 -19.048 1.00 73.81 227 LEU A CA 1
ATOM 1823 C C . LEU A 1 227 ? 0.471 -5.904 -19.867 1.00 73.81 227 LEU A C 1
ATOM 1825 O O . LEU A 1 227 ? 0.467 -5.972 -21.098 1.00 73.81 227 LEU A O 1
ATOM 1829 N N . GLU A 1 228 ? -0.275 -5.035 -19.191 1.00 68.75 228 GLU A N 1
ATOM 1830 C CA . GLU A 1 228 ? -1.139 -4.061 -19.856 1.00 68.75 228 GLU A CA 1
ATOM 1831 C C . GLU A 1 228 ? -0.435 -2.708 -19.972 1.00 68.75 228 GLU A C 1
ATOM 1833 O O . GLU A 1 228 ? 0.088 -2.162 -18.997 1.00 68.75 228 GLU A O 1
ATOM 1838 N N . PHE A 1 229 ? -0.447 -2.155 -21.188 1.00 66.50 229 PHE A N 1
ATOM 1839 C CA . PHE A 1 229 ? 0.063 -0.823 -21.485 1.00 66.50 229 PHE A CA 1
ATOM 1840 C C . PHE A 1 229 ? -1.095 0.113 -21.812 1.00 66.50 229 PHE A C 1
ATOM 1842 O O . PHE A 1 229 ? -1.682 0.022 -22.890 1.00 66.50 229 PHE A O 1
ATOM 1849 N N . MET A 1 230 ? -1.404 1.070 -20.934 1.00 60.06 230 MET A N 1
ATOM 1850 C CA . MET A 1 230 ? -2.390 2.095 -21.287 1.00 60.06 230 MET A CA 1
ATOM 1851 C C . MET A 1 230 ? -1.723 3.180 -22.144 1.00 60.06 230 MET A C 1
ATOM 1853 O O . MET A 1 230 ? -0.980 4.023 -21.635 1.00 60.06 230 MET A O 1
ATOM 1857 N N . ALA A 1 231 ? -1.967 3.163 -23.456 1.00 54.50 231 ALA A N 1
ATOM 1858 C CA . ALA A 1 231 ? -1.520 4.216 -24.366 1.00 54.50 231 ALA A CA 1
ATOM 1859 C C . ALA A 1 231 ? -2.537 5.368 -24.407 1.00 54.50 231 ALA A C 1
ATOM 1861 O O . ALA A 1 231 ? -3.738 5.149 -24.563 1.00 54.50 231 ALA A O 1
ATOM 1862 N N . MET A 1 232 ? -2.068 6.620 -24.343 1.00 47.34 232 MET A N 1
ATOM 1863 C CA . MET A 1 232 ? -2.900 7.737 -24.801 1.00 47.34 232 MET A CA 1
ATOM 1864 C C . MET A 1 232 ? -3.058 7.645 -26.324 1.00 47.34 232 MET A C 1
ATOM 1866 O O . MET A 1 232 ? -2.112 7.303 -27.031 1.00 47.34 232 MET A O 1
ATOM 1870 N N . SER A 1 233 ? -4.244 7.992 -26.824 1.00 45.38 233 SER A N 1
ATOM 1871 C CA . SER A 1 233 ? -4.752 7.874 -28.204 1.00 45.38 233 SER A CA 1
ATOM 1872 C C . SER A 1 233 ? -3.932 8.531 -29.340 1.00 45.38 233 SER A C 1
ATOM 1874 O O . SER A 1 233 ? -4.443 8.706 -30.441 1.00 45.38 233 SER A O 1
ATOM 1876 N N . TYR A 1 234 ? -2.666 8.890 -29.126 1.00 45.34 234 TYR A N 1
ATOM 1877 C CA . TYR A 1 234 ? -1.763 9.495 -30.115 1.00 45.34 234 TYR A CA 1
ATOM 1878 C C . TYR A 1 234 ? -0.866 8.472 -30.842 1.00 45.34 234 TYR A C 1
ATOM 1880 O O . TYR A 1 234 ? -0.001 8.841 -31.635 1.00 45.34 234 TYR A O 1
ATOM 1888 N N . PHE A 1 235 ? -1.072 7.176 -30.598 1.00 45.03 235 PHE A N 1
ATOM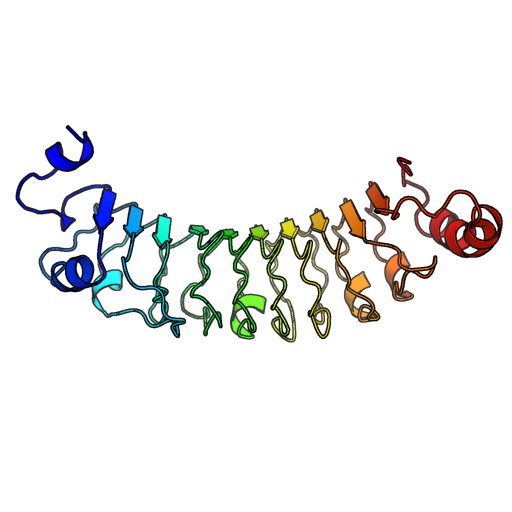 1889 C CA . PHE A 1 235 ? -0.107 6.115 -30.895 1.00 45.03 235 PHE A CA 1
ATOM 1890 C C . PHE A 1 235 ? -0.368 5.292 -32.169 1.00 45.03 235 PHE A C 1
ATOM 1892 O O . PHE A 1 235 ? 0.075 4.155 -32.274 1.00 45.03 235 PHE A O 1
ATOM 1899 N N . GLN A 1 236 ? -1.010 5.851 -33.200 1.00 42.12 236 GLN A N 1
ATOM 1900 C CA . GLN A 1 236 ? -1.136 5.148 -34.493 1.00 42.12 236 GLN A CA 1
ATOM 1901 C C . GLN A 1 236 ? 0.194 5.008 -35.266 1.00 42.12 236 GLN A C 1
ATOM 1903 O O . GLN A 1 236 ? 0.241 4.336 -36.292 1.00 42.12 236 GLN A O 1
ATOM 1908 N N . ARG A 1 237 ? 1.290 5.638 -34.816 1.00 39.78 237 ARG A N 1
ATOM 1909 C CA . ARG A 1 237 ? 2.488 5.841 -35.652 1.00 39.78 237 ARG A CA 1
ATOM 1910 C C . ARG A 1 237 ? 3.766 5.154 -35.164 1.00 39.78 237 ARG A C 1
ATOM 1912 O O . ARG A 1 237 ? 4.811 5.330 -35.785 1.00 39.78 237 ARG A O 1
ATOM 1919 N N . MET A 1 238 ? 3.692 4.357 -34.096 1.00 40.19 238 MET A N 1
ATOM 1920 C CA . MET A 1 238 ? 4.876 3.837 -33.401 1.00 40.19 238 MET A CA 1
ATOM 1921 C C . MET A 1 238 ? 5.041 2.312 -33.421 1.00 40.19 238 MET A C 1
ATOM 1923 O O . MET A 1 238 ? 5.861 1.781 -32.682 1.00 40.19 238 MET A O 1
ATOM 1927 N N . TRP A 1 239 ? 4.356 1.600 -34.321 1.00 38.44 239 TRP A N 1
ATOM 1928 C CA . TRP A 1 239 ? 4.601 0.161 -34.520 1.00 38.44 239 TRP A CA 1
ATOM 1929 C C . TRP A 1 239 ? 6.060 -0.152 -34.919 1.00 38.44 239 TRP A C 1
ATOM 1931 O O . TRP A 1 239 ? 6.533 -1.252 -34.687 1.00 38.44 239 TRP A O 1
ATOM 1941 N N . ARG A 1 240 ? 6.806 0.829 -35.457 1.00 36.38 240 ARG A N 1
ATOM 1942 C CA . ARG A 1 240 ? 8.193 0.655 -35.937 1.00 36.38 240 ARG A CA 1
ATOM 1943 C C . ARG A 1 240 ? 9.297 0.788 -34.878 1.00 36.38 240 ARG A C 1
ATOM 1945 O O . ARG A 1 240 ? 10.411 0.359 -35.142 1.00 36.38 240 ARG A O 1
ATOM 1952 N N . LEU A 1 241 ? 9.032 1.416 -33.729 1.00 37.59 241 LEU A N 1
ATOM 1953 C CA . LEU A 1 241 ? 10.011 1.525 -32.624 1.00 37.59 241 LEU A CA 1
ATOM 1954 C C . LEU A 1 241 ? 9.768 0.464 -31.544 1.00 37.59 241 LEU A C 1
ATOM 1956 O O . LEU A 1 241 ? 10.698 0.056 -30.855 1.00 37.59 241 LEU A O 1
ATOM 1960 N N . ILE A 1 242 ? 8.529 -0.026 -31.462 1.00 42.34 242 ILE A N 1
ATOM 1961 C CA . ILE A 1 242 ? 8.128 -1.169 -30.643 1.00 42.34 242 ILE A CA 1
ATOM 1962 C C . ILE A 1 242 ? 8.875 -2.442 -31.085 1.00 42.34 242 ILE A C 1
ATOM 1964 O O . ILE A 1 242 ? 9.251 -3.235 -30.234 1.00 42.34 242 ILE A O 1
ATOM 1968 N N . ASP A 1 243 ? 9.225 -2.603 -32.364 1.00 44.59 243 ASP A N 1
ATOM 1969 C CA . ASP A 1 243 ? 9.926 -3.800 -32.858 1.00 44.59 243 ASP A CA 1
ATOM 1970 C C . ASP A 1 243 ? 11.280 -4.109 -32.184 1.00 44.59 243 ASP A C 1
ATOM 1972 O O . ASP A 1 243 ? 11.673 -5.269 -32.176 1.00 44.59 243 ASP A O 1
ATOM 1976 N N . SER A 1 244 ? 12.009 -3.149 -31.595 1.00 43.53 244 SER A N 1
ATOM 1977 C CA . SER A 1 244 ? 13.297 -3.461 -30.939 1.00 43.53 244 SER A CA 1
ATOM 1978 C C . SER A 1 244 ? 13.168 -3.744 -29.439 1.00 43.53 244 SER A C 1
ATOM 1980 O O . SER A 1 244 ? 13.798 -4.679 -28.947 1.00 43.53 244 SER A O 1
ATOM 1982 N N . GLN A 1 245 ? 12.331 -2.987 -28.717 1.00 41.97 245 GLN A N 1
ATOM 1983 C CA . GLN A 1 245 ? 12.111 -3.174 -27.276 1.00 41.97 245 GLN A CA 1
ATOM 1984 C C . GLN A 1 245 ? 10.991 -4.173 -26.953 1.00 41.97 245 GLN A C 1
ATOM 1986 O O . GLN A 1 245 ? 11.116 -4.930 -25.995 1.00 41.97 245 GLN A O 1
ATOM 1991 N N . CYS A 1 246 ? 9.921 -4.256 -27.754 1.00 44.47 246 CYS A N 1
ATOM 1992 C CA . CYS A 1 246 ? 8.980 -5.369 -27.633 1.00 44.47 246 CYS A CA 1
ATOM 1993 C C . CYS A 1 246 ? 9.585 -6.669 -28.135 1.00 44.47 246 CYS A C 1
ATOM 1995 O O . CYS A 1 246 ? 9.189 -7.684 -27.597 1.00 44.47 246 CYS A O 1
ATOM 1997 N N . ALA A 1 247 ? 10.553 -6.692 -29.061 1.00 39.62 247 ALA A N 1
ATOM 1998 C CA . ALA A 1 247 ? 11.263 -7.939 -29.358 1.00 39.62 247 ALA A CA 1
ATOM 1999 C C . ALA A 1 247 ? 12.079 -8.429 -28.153 1.00 39.62 247 ALA A C 1
ATOM 2001 O O . ALA A 1 247 ? 12.028 -9.613 -27.836 1.00 39.62 247 ALA A O 1
ATOM 2002 N N . THR A 1 248 ? 12.773 -7.546 -27.423 1.00 41.25 248 THR A N 1
ATOM 2003 C CA . THR A 1 248 ? 13.464 -7.941 -26.184 1.00 41.25 248 THR A CA 1
ATOM 2004 C C . THR A 1 248 ? 12.495 -8.302 -25.058 1.00 41.25 248 THR A C 1
ATOM 2006 O O . THR A 1 248 ? 12.781 -9.242 -24.323 1.00 41.25 248 THR A O 1
ATOM 2009 N N . LEU A 1 249 ? 11.332 -7.647 -24.949 1.00 44.84 249 LEU A N 1
ATOM 2010 C CA . LEU A 1 249 ? 10.291 -8.022 -23.981 1.00 44.84 249 LEU A CA 1
ATOM 2011 C C . LEU A 1 249 ? 9.564 -9.333 -24.350 1.00 44.84 249 LEU A C 1
ATOM 2013 O O . LEU A 1 249 ? 9.330 -10.152 -23.470 1.00 44.84 249 LEU A O 1
ATOM 2017 N N . PHE A 1 250 ? 9.260 -9.569 -25.632 1.00 42.84 250 PHE A N 1
ATOM 2018 C CA . PHE A 1 250 ? 8.693 -10.826 -26.153 1.00 42.84 250 PHE A CA 1
ATOM 2019 C C . PHE A 1 250 ? 9.651 -11.999 -25.942 1.00 42.84 250 PHE A C 1
ATOM 2021 O O . PHE A 1 250 ? 9.216 -13.106 -25.642 1.00 42.84 250 PHE A O 1
ATOM 2028 N N . VAL A 1 251 ? 10.957 -11.761 -26.097 1.00 42.78 251 VAL A N 1
ATOM 2029 C CA . VAL A 1 251 ? 11.995 -12.758 -25.802 1.00 42.78 251 VAL A CA 1
ATOM 2030 C C . VAL A 1 251 ? 12.136 -12.972 -24.289 1.00 42.78 251 VAL A C 1
ATOM 2032 O O . VAL A 1 251 ? 12.404 -14.093 -23.864 1.00 42.78 251 VAL A O 1
ATOM 2035 N N . ALA A 1 252 ? 11.944 -11.932 -23.472 1.00 40.69 252 ALA A N 1
ATOM 2036 C CA . ALA A 1 252 ? 12.093 -12.008 -22.018 1.00 40.69 252 ALA A CA 1
ATOM 2037 C C . ALA A 1 252 ? 10.881 -12.618 -21.287 1.00 40.69 252 ALA A C 1
ATOM 2039 O O . ALA A 1 252 ? 11.069 -13.220 -20.233 1.00 40.69 252 ALA A O 1
ATOM 2040 N N . LEU A 1 253 ? 9.660 -12.478 -21.818 1.00 51.69 253 LEU A N 1
ATOM 2041 C CA . LEU A 1 253 ? 8.409 -12.924 -21.185 1.00 51.69 253 LEU A CA 1
ATOM 2042 C C . LEU A 1 253 ? 7.531 -13.702 -22.189 1.00 51.69 253 LEU A C 1
ATOM 2044 O O . LEU A 1 253 ? 6.514 -13.198 -22.668 1.00 51.69 253 LEU A O 1
ATOM 2048 N N . PRO A 1 254 ? 7.905 -14.951 -22.522 1.00 40.91 254 PRO A N 1
ATOM 2049 C CA . PRO A 1 254 ? 7.324 -15.701 -23.641 1.00 40.91 254 PRO A CA 1
ATOM 2050 C C . PRO A 1 254 ? 5.854 -16.124 -23.458 1.00 40.91 254 PRO A C 1
ATOM 2052 O O . PRO A 1 254 ? 5.234 -16.565 -24.422 1.00 40.91 254 PRO A O 1
ATOM 2055 N N . ASN A 1 255 ? 5.288 -15.991 -22.253 1.00 43.69 255 ASN A N 1
ATOM 2056 C CA . ASN A 1 255 ? 3.915 -16.407 -21.930 1.00 43.69 255 ASN A CA 1
ATOM 2057 C C . ASN A 1 255 ? 2.889 -15.257 -21.943 1.00 43.69 255 ASN A C 1
ATOM 2059 O O . ASN A 1 255 ? 1.736 -15.467 -21.572 1.00 43.69 255 ASN A O 1
ATOM 2063 N N . MET A 1 256 ? 3.286 -14.045 -22.335 1.00 48.00 256 MET A N 1
ATOM 2064 C CA . MET A 1 256 ? 2.411 -12.875 -22.262 1.00 48.00 256 MET A CA 1
ATOM 2065 C C . MET A 1 256 ? 1.404 -12.787 -23.413 1.00 48.00 256 MET A C 1
ATOM 2067 O O . MET A 1 256 ? 1.767 -12.826 -24.590 1.00 48.00 256 MET A O 1
ATOM 2071 N N . PHE A 1 257 ? 0.140 -12.533 -23.068 1.00 42.66 257 PHE A N 1
ATOM 2072 C CA . PHE A 1 257 ? -0.867 -12.044 -24.008 1.00 42.66 257 PHE A CA 1
ATOM 2073 C C . PHE A 1 257 ? -0.863 -10.512 -24.005 1.00 42.66 257 PHE A C 1
ATOM 2075 O O . PHE A 1 257 ? -1.229 -9.886 -23.013 1.00 42.66 257 PHE A O 1
ATOM 2082 N N . PHE A 1 258 ? -0.477 -9.895 -25.121 1.00 42.53 258 PHE A N 1
ATOM 2083 C CA . PHE A 1 258 ? -0.663 -8.457 -25.318 1.00 42.53 258 PHE A CA 1
ATOM 2084 C C . PHE A 1 258 ? -2.118 -8.216 -25.741 1.00 42.53 258 PHE A C 1
ATOM 2086 O O . PHE A 1 258 ? -2.494 -8.548 -26.866 1.00 42.53 258 PHE A O 1
ATOM 2093 N N . GLN A 1 259 ? -2.951 -7.680 -24.846 1.00 35.25 259 GLN A N 1
ATOM 2094 C CA . GLN A 1 259 ? -4.260 -7.143 -25.227 1.00 35.25 259 GLN A CA 1
ATOM 2095 C C . GLN A 1 259 ? -4.077 -5.678 -25.643 1.00 35.25 259 GLN A C 1
ATOM 2097 O O . GLN A 1 259 ? -3.597 -4.864 -24.857 1.00 35.25 259 GLN A O 1
ATOM 2102 N N . CYS A 1 260 ? -4.377 -5.388 -26.912 1.00 36.22 260 CYS A N 1
ATOM 2103 C CA . CYS A 1 260 ? -4.442 -4.033 -27.465 1.00 36.22 260 CYS A CA 1
ATOM 2104 C C . CYS A 1 260 ? -5.767 -3.349 -27.128 1.00 36.22 260 CYS A C 1
ATOM 2106 O O . CYS A 1 260 ? -6.800 -4.057 -27.112 1.00 36.22 260 CYS A O 1
#

Foldseek 3Di:
DDPQCVCDVPQQQSTCEEEAQAPVVVVVCPLVSHALSHQEYAYRHDDDAADDAADDPSLVRNQNHAYYHYAAYHHDDAQPCRYQEYAHALRQRYQEADACLSDLNHQEHHHANNCNHAYYELNVLVNQNHAYDAHAQNCNHAYDRQEHDHQNHAEEEPHAVQNHNADHAYPAQRLRHAYYEPHHNPPDAHDLNVLSPCNYAEYEYEDDPNDDNYDPSVLSNQNHAEYEYDYDPPPPDCPPVCVPVVVVVCVSHVNYDYDD

Secondary structure (DSSP, 8-state):
--GGGGT-SS-GGGSSEEEESSSHHHHSS-TTT--TT--EEEE-----S-B-----GGGGG-TT--EEEESS-----S--TT--EEE-TT-TTB-EE---TT-TT--EEE-TT-TT--EE-GGGGG-TT--EEE-TT-TT--B--SEE--TT--EEE-TT-TT---PPEE-S--SS--EEEE-SS--SPPPGGGGG-TT--EEEEEPBTTB----GGGGG-TT--EEEEE--TT-TT-HHHHHHHHHHHHHH-TT-B---

pLDDT: mean 71.16, std 19.01, range [35.25, 98.25]

Sequence (260 aa):
MDIVRQEALQKPGERSRLWCYDEEALDELTEDMVSDKIRSIILWPRKSEPVEVQIKAQFSKMKNLRLLLIRNEPVVKQSLEYVTHVDFSYCNLITKISDLSMTPNVTNLILNGCSNLVEIDDSVGRLDKLKVWDLGYCDKLETLPNCLTMKSLTSFNLRGCTRLKKFPNILHEMKGVEYLDLEGNFTKELPPSFGNLIGLKRLDVRLYSGEAHLPGSIYNLQHIEALEFMAMSYFQRMWRLIDSQCATLFVALPNMFFQC

Organism: NCBI:txid60419

Radius of gyration: 21.32 Å; chains: 1; bounding box: 52×37×67 Å

InterPro domains:
  IPR032675 Leucine-rich repeat domain superfamily [G3DSA:3.80.10.10] (26-256)
  IPR044974 Disease resistance protein, plants [PTHR11017] (2-219)

=== Feature glossary ===
A reading guide for the features in this record.

Start from the sequence.

  · Sequence gives the chain of amino acids in standard one-letter code (A=alanine, C=cysteine, …, Y=tyrosine), read N→C. It is the only feature that is directly encoded by the gene; all structural features are derived from the folded form of this sequence.

Fold it, and you get atomic coordinates and the backbone conformation that goes with them.

  · Structure coordinates are given 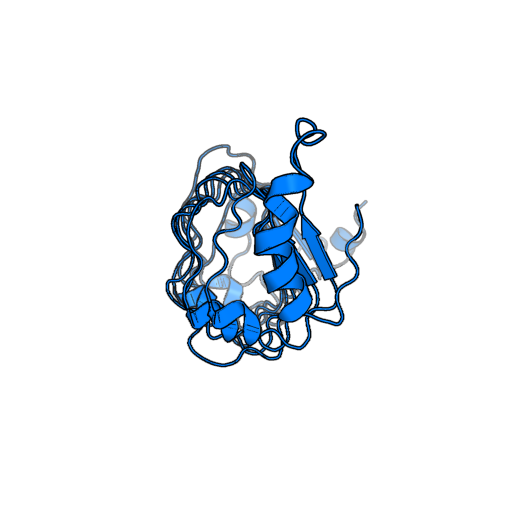as an mmCIF _atom_site loop: one row per atom with element, residue name, chain id, sequence number, and x/y/z position in Å. Only the four main-chain atoms per residue are included here; side chains are omitted to keep the record compact.

  · Backbone dihedral angles. Every residue except chain termini has a φ (preceding-C → N → Cα → C) and a ψ (N → Cα → C → next-N). They are reported in degrees following the IUPAC sign convention. Secondary structure is essentially a statement about which (φ, ψ) basin each residue occupies.

  · Eight-state secondary structure (DSSP): H is the canonical α-helix, G the tighter 3₁₀-helix, I the wider π-helix; E/B are β-structure, T and S are turns and bends, and '-' is everything else. DSSP derives these from the pattern of main-chain N–H···O=C hydrogen bonds, not from the sequence.

  · SS3 is a coarse helix/strand/coil call (letters a/b/c) made by the P-SEA algorithm from inter-Cα distances and dihedrals. It is less detailed than DSSP but needs only Cα positions.

Summarize the fold with a handful of shape descriptors and a per-residue structural alphabet.

  · Radius of gyration (Rg) is the root-mean-square distance of Cα atoms from their centroid — a single number for overall size and compactness. A globular domain of N residues has Rg ≈ 2.2·N^0.38 Å; an extended or disordered chain has a much larger Rg. The Cα contact count is the number of residue pairs whose Cα atoms are within 8 Å and are more than four positions apart in sequence — a standard proxy for tertiary packing density. The bounding box is the smallest axis-aligned box enclosing all Cα atoms.

  · 3Di is Foldseek's structural alphabet. Each residue is assigned one of twenty discrete states based on how its Cα sits relative to its spatial (not sequential) neighbors. Aligning 3Di strings finds structural homologs roughly as well as full 3D superposition, but orders of magnitude faster.

  · Solvent-accessible surface area (SASA) is the area in Å² traced out by the centre of a 1.4 Å probe sphere (a water molecule) rolled over the protein's van der Waals surface (Shrake–Rupley / Lee–Richards construction). Buried residues have near-zero SASA; fully exposed residues can exceed 200 Å². The total SASA scales roughly with the number of surface residues.

Ask how reliable the model is.

  · For AlphaFold models, the B-factor field carries pLDDT — the model's own estimate of local accuracy on a 0–100 scale. Regions with pLDDT<50 should be treated as essentially unmodeled; they often correspond to intrinsically disordered segments.

  · For experimental (PDB) structures, the B-factor (temperature factor) quantifies the positional spread of each atom in the crystal — a combination of thermal vibration and static disorder — in units of Å². High B-factors mark flexible loops or poorly resolved regions; low B-factors mark the rigid, well-ordered core.

  · Predicted Aligned Error (PAE) is an AlphaFold confidence matrix: entry (i, j) is the expected error in the position of residue j, in ångströms, when the prediction is superimposed on the true structure at residue i. Low PAE within a block of residues means that block is internally rigid and well-predicted; high PAE between two blocks means their relative placement is uncertain even if each block individually is confident.

Place it in context: what it resembles, what it is annotated as, and how it looks.

  · Structural nearest neighbors (via Foldseek easy-search vs the PDB). Reported per hit: target PDB id, E-value, and alignment TM-score. A TM-score above ~0.5 is the conventional threshold for 'same fold'.

  · Functional annotations link the protein to curated databases. InterPro entries identify conserved domains and families by matching the sequence against member-database signatures (Pfam, PROSITE, CDD, …). Gene Ontology (GO) terms describe molecular function, biological process, and cellular component in a controlled vocabulary. CATH places the structure in a hierarchical fold classification (Class/Architecture/Topology/Homologous-superfamily). The organism is the source species.

  · The contact map is a binary N×N matrix image: pixel (i, j) is dark where Cα_i and Cα_j are within 8 Å and |i−j|>4. Because the |i−j|>4 filter removes local helical contacts, off-diagonal stripes parallel to the main diagonal indicate parallel β-sheets; stripes perpendicular to it indicate antiparallel β-sheets. The Ramachandran plot scatters every residue's (φ, ψ) pair against the sterically allowed regions. The PAE heatmap renders the predicted-aligned-error matrix.

  · Six rendered views show the 3D structure from the faces of a cube — i.e. along ±x, ±y, ±z. Rendering representation is drawn randomly per protein from cartoon (secondary-structure ribbons), sticks (backbone bonds), or molecular surface; coloring is either N→C rainbow (blue at the N-terminus through red at the C-terminus) or one color per chain.